Protein AF-A0A8T8HZB4-F1 (afdb_monomer_lite)

Radius of gyration: 27.45 Å; chains: 1; bounding box: 57×79×54 Å

pLDDT: mean 71.47, std 17.24, range [33.66, 94.75]

Foldseek 3Di:
DDDPDDPCPVDDPVLVVDDPRDDDDDDPVVVVVVVVVVVVVVCCVVPVCPVPPPPDDPLRVLLVVLCVVVVVDPPDDDDDSCVSSVPSQDFQDWFAAPVGTDTLVPDDFQGWGADPVRDTDTRHDDDDDDDADWDWWAWPVRDIDTHHQQDWFQFPVRDTDGNVGQAQTWGPDDCPVVCPPPDDDDDDPTTHTHD

Organism: NCBI:txid173560

Sequence (195 aa):
MARRKTPTTRVDPSAFDRAGARVFDNSLTTEIEDSYLEYAYSVIHSRALPDARDGLKPVHRRILFSMNEQGHRPTSPYVKSSRVVGDCFVRGALVSTPEGLRPIEDLGVGDRVLDPAGRPADVVEVYENPVSELVRVVWANGDTLLVTPGQRFRTEDGGWTAARDLAGRRTTGFGAARHAALVADGGDAGAYVLG

InterPro domains:
  IPR002205 DNA topoisomerase, type IIA, domain A [PF00521] (47-88)
  IPR003587 Hint domain N-terminal [SM00306] (86-176)
  IPR013758 DNA topoisomerase, type IIA, domain A, alpha-beta [G3DSA:3.90.199.10] (22-90)
  IPR013760 DNA topoisomerase, type IIA-like domain superfamily [SSF56719] (22-88)
  IPR036844 Hint domain superfamily [SSF51294] (86-166)
  IPR050220 Type II DNA Topoisomerases [PTHR43493] (21-88)

Structure (mmCIF, N/CA/C/O backbone):
data_AF-A0A8T8HZB4-F1
#
_entry.id   AF-A0A8T8HZB4-F1
#
loop_
_atom_site.group_PDB
_atom_site.id
_atom_site.type_symbol
_atom_site.label_atom_id
_atom_site.label_alt_id
_atom_site.label_comp_id
_atom_site.label_asym_id
_atom_site.label_entity_id
_atom_site.label_seq_id
_atom_site.pdbx_PDB_ins_code
_atom_site.Cartn_x
_atom_site.Cartn_y
_atom_site.Cartn_z
_atom_site.occupancy
_atom_site.B_iso_or_equiv
_atom_site.auth_seq_id
_atom_site.auth_comp_id
_atom_site.auth_asym_id
_atom_site.auth_atom_id
_atom_site.pdbx_PDB_model_num
ATOM 1 N N . MET A 1 1 ? 27.494 -7.806 17.137 1.00 36.41 1 MET A N 1
ATOM 2 C CA . MET A 1 1 ? 26.697 -8.930 17.676 1.00 36.41 1 MET A CA 1
ATOM 3 C C . MET A 1 1 ? 26.926 -10.148 16.792 1.00 36.41 1 MET A C 1
ATOM 5 O O . MET A 1 1 ? 26.919 -10.001 15.575 1.00 36.41 1 MET A O 1
ATOM 9 N N . ALA A 1 2 ? 27.267 -11.294 17.382 1.00 35.78 2 ALA A N 1
ATOM 10 C CA . ALA A 1 2 ? 27.816 -12.447 16.670 1.00 35.78 2 ALA A CA 1
ATOM 11 C C . ALA A 1 2 ? 26.750 -13.175 15.832 1.00 35.78 2 ALA A C 1
ATOM 13 O O . ALA A 1 2 ? 25.828 -13.781 16.367 1.00 35.78 2 ALA A O 1
ATOM 14 N N . ARG A 1 3 ? 26.894 -13.130 14.503 1.00 36.28 3 ARG A N 1
ATOM 15 C CA . ARG A 1 3 ? 26.112 -13.931 13.556 1.00 36.28 3 ARG A CA 1
ATOM 16 C C . ARG A 1 3 ? 26.652 -15.363 13.569 1.00 36.28 3 ARG A C 1
ATOM 18 O O . ARG A 1 3 ? 27.761 -15.597 13.090 1.00 36.28 3 ARG A O 1
ATOM 25 N N . ARG A 1 4 ? 25.888 -16.322 14.098 1.00 39.78 4 ARG A N 1
ATOM 26 C CA . ARG A 1 4 ? 26.214 -17.753 13.980 1.00 39.78 4 ARG A CA 1
ATOM 27 C C . ARG A 1 4 ? 26.075 -18.150 12.504 1.00 39.78 4 ARG A C 1
ATOM 29 O O . ARG A 1 4 ? 25.028 -17.934 11.903 1.00 39.78 4 ARG A O 1
ATOM 36 N N . LYS A 1 5 ? 27.158 -18.636 11.892 1.00 44.19 5 LYS A N 1
ATOM 37 C CA . LYS A 1 5 ? 27.309 -18.785 10.431 1.00 44.19 5 LYS A CA 1
ATOM 38 C C . LYS A 1 5 ? 27.006 -20.198 9.904 1.00 44.19 5 LYS A C 1
ATOM 40 O O . LYS A 1 5 ? 27.501 -20.550 8.840 1.00 44.19 5 LYS A O 1
ATOM 45 N N . THR A 1 6 ? 26.191 -20.986 10.605 1.00 39.41 6 THR A N 1
ATOM 46 C CA . THR A 1 6 ? 25.841 -22.347 10.166 1.00 39.41 6 THR A CA 1
ATOM 47 C C . THR A 1 6 ? 24.393 -22.665 10.534 1.00 39.41 6 THR A C 1
ATOM 49 O O . THR A 1 6 ? 24.047 -22.510 11.707 1.00 39.41 6 THR A O 1
ATOM 52 N N . PRO A 1 7 ? 23.550 -23.126 9.588 1.00 45.97 7 PRO A N 1
ATOM 53 C CA . PRO A 1 7 ? 22.281 -23.748 9.918 1.00 45.97 7 PRO A CA 1
ATOM 54 C C . PRO A 1 7 ? 22.602 -25.164 10.389 1.00 45.97 7 PRO A C 1
ATOM 56 O O . PRO A 1 7 ? 22.599 -26.115 9.614 1.00 45.97 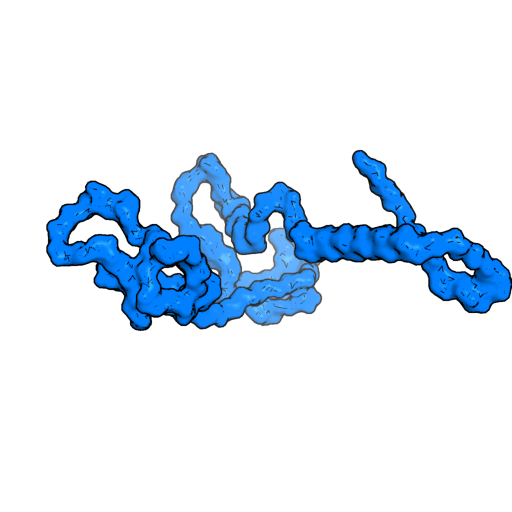7 PRO A O 1
ATOM 59 N N . THR A 1 8 ? 22.988 -25.310 11.651 1.00 44.59 8 THR A N 1
ATOM 60 C CA . THR A 1 8 ? 23.060 -26.642 12.239 1.00 44.59 8 THR A CA 1
ATOM 61 C C . THR A 1 8 ? 21.647 -26.988 12.675 1.00 44.59 8 THR A C 1
ATOM 63 O O . THR A 1 8 ? 21.290 -26.785 13.833 1.00 44.59 8 THR A O 1
ATOM 66 N N . THR A 1 9 ? 20.822 -27.488 11.752 1.00 51.97 9 THR A N 1
ATOM 67 C CA . THR A 1 9 ? 19.723 -28.365 12.161 1.00 51.97 9 THR A CA 1
ATOM 68 C C . THR A 1 9 ? 20.399 -29.456 12.978 1.00 51.97 9 THR A C 1
ATOM 70 O O . THR A 1 9 ? 21.232 -30.197 12.457 1.00 51.97 9 THR A O 1
ATOM 73 N N . ARG A 1 10 ? 20.173 -29.457 14.295 1.00 54.62 10 ARG A N 1
ATOM 74 C CA . ARG A 1 10 ? 20.935 -30.287 15.244 1.00 54.62 10 ARG A CA 1
ATOM 75 C C . ARG A 1 10 ? 20.750 -31.787 14.967 1.00 54.62 10 ARG A C 1
ATOM 77 O O . ARG A 1 10 ? 21.511 -32.602 15.477 1.00 54.62 10 ARG A O 1
ATOM 84 N N . VAL A 1 11 ? 19.774 -32.122 14.124 1.00 57.50 11 VAL A N 1
ATOM 85 C CA . VAL A 1 11 ? 19.418 -33.468 13.708 1.00 57.50 11 VAL A CA 1
ATOM 86 C C . VAL A 1 11 ? 19.296 -33.501 12.183 1.00 57.50 11 VAL A C 1
ATOM 88 O O . VAL A 1 11 ? 18.460 -32.809 11.605 1.00 57.50 11 VAL A O 1
ATOM 91 N N . ASP A 1 12 ? 20.154 -34.289 11.536 1.00 57.94 12 ASP A N 1
ATOM 92 C CA . ASP A 1 12 ? 20.035 -34.667 10.126 1.00 57.94 12 ASP A CA 1
ATOM 93 C C . ASP A 1 12 ? 18.943 -35.747 10.015 1.00 57.94 12 ASP A C 1
ATOM 95 O O . ASP A 1 12 ? 19.139 -36.841 10.550 1.00 57.94 12 ASP A O 1
ATOM 99 N N . PRO A 1 13 ? 17.802 -35.491 9.348 1.00 58.34 13 PRO A N 1
ATOM 100 C CA . PRO A 1 13 ? 16.730 -36.477 9.226 1.00 58.34 13 PRO A CA 1
ATOM 101 C C . PRO A 1 13 ? 17.178 -37.771 8.529 1.00 58.34 13 PRO A C 1
ATOM 103 O O . PRO A 1 13 ? 16.633 -38.834 8.805 1.00 58.34 13 PRO A O 1
ATOM 106 N N . SER A 1 14 ? 18.211 -37.710 7.679 1.00 63.25 14 SER A N 1
ATOM 107 C CA . SER A 1 14 ? 18.787 -38.885 7.007 1.00 63.25 14 SER A CA 1
ATOM 108 C C . SER A 1 14 ? 19.698 -39.728 7.913 1.00 63.25 14 SER A C 1
ATOM 110 O O . SER A 1 14 ? 20.139 -40.813 7.526 1.00 63.25 14 SER A O 1
ATOM 112 N N . ALA A 1 15 ? 19.994 -39.250 9.129 1.00 61.03 15 ALA A N 1
ATOM 113 C CA . ALA A 1 15 ? 20.747 -39.996 10.132 1.00 61.03 15 ALA A CA 1
ATOM 114 C C . ALA A 1 15 ? 19.885 -41.017 10.894 1.00 61.03 15 ALA A C 1
ATOM 116 O O . ALA A 1 15 ? 20.453 -41.947 11.464 1.00 61.03 15 ALA A O 1
ATOM 117 N N . PHE A 1 16 ? 18.551 -40.885 10.877 1.00 57.75 16 PHE A N 1
ATOM 118 C CA . PHE A 1 16 ? 17.633 -41.852 11.497 1.00 57.75 16 PHE A CA 1
ATOM 119 C C . PHE A 1 16 ? 17.601 -43.205 10.765 1.00 57.75 16 PHE A C 1
ATOM 121 O O . PHE A 1 16 ? 17.344 -44.225 11.399 1.00 57.75 16 PHE A O 1
ATOM 128 N N . ASP A 1 17 ? 17.946 -43.229 9.472 1.00 66.56 17 ASP A N 1
ATOM 129 C CA . ASP A 1 17 ? 17.945 -44.442 8.638 1.00 66.56 17 ASP A CA 1
ATOM 130 C C . ASP A 1 17 ? 19.287 -45.204 8.650 1.00 66.56 17 ASP A C 1
ATOM 132 O O . ASP A 1 17 ? 19.405 -46.290 8.079 1.00 66.56 17 ASP A O 1
ATOM 136 N N . ARG A 1 18 ? 20.335 -44.658 9.288 1.00 67.25 18 ARG A N 1
ATOM 137 C CA . ARG A 1 18 ? 21.659 -45.300 9.361 1.00 67.25 18 ARG A CA 1
ATOM 138 C C . ARG A 1 18 ? 21.774 -46.159 10.618 1.00 67.25 18 ARG A C 1
ATOM 140 O O . ARG A 1 18 ? 21.597 -45.676 11.736 1.00 67.25 18 ARG A O 1
ATOM 147 N N . ALA A 1 19 ? 22.170 -47.421 10.450 1.00 58.78 19 ALA A N 1
ATOM 148 C CA . ALA A 1 19 ? 22.538 -48.287 11.568 1.00 58.78 19 ALA A CA 1
ATOM 149 C C . ALA A 1 19 ? 23.690 -47.642 12.371 1.00 58.78 19 ALA A C 1
ATOM 151 O O . ALA A 1 19 ? 24.793 -47.473 11.851 1.00 58.78 19 ALA A O 1
ATOM 152 N N . GLY A 1 20 ? 23.417 -47.238 13.619 1.00 62.66 20 GLY A N 1
ATOM 153 C CA . GLY A 1 20 ? 24.355 -46.495 14.477 1.00 62.66 20 GLY A CA 1
ATOM 154 C C . GLY A 1 20 ? 23.970 -45.039 14.781 1.00 62.66 20 GLY A C 1
ATOM 155 O O . GLY A 1 20 ? 24.830 -44.269 15.218 1.00 62.66 20 GLY A O 1
ATOM 156 N N . ALA A 1 21 ? 22.713 -44.641 14.555 1.00 62.53 21 ALA A N 1
ATOM 157 C CA . ALA A 1 21 ? 22.200 -43.333 14.959 1.00 62.53 21 ALA A CA 1
ATOM 158 C C . ALA A 1 21 ? 22.486 -43.055 16.450 1.00 62.53 21 ALA A C 1
ATOM 160 O O . ALA A 1 21 ? 22.148 -43.851 17.329 1.00 62.53 21 ALA A O 1
ATOM 161 N N . ARG A 1 22 ? 23.134 -41.918 16.741 1.00 63.22 22 ARG A N 1
ATOM 162 C CA . ARG A 1 22 ? 23.397 -41.484 18.120 1.00 63.22 22 ARG A CA 1
ATOM 163 C C . ARG A 1 22 ? 22.106 -40.917 18.695 1.00 63.22 22 ARG A C 1
ATOM 165 O O . ARG A 1 22 ? 21.724 -39.800 18.359 1.00 63.22 22 ARG A O 1
ATOM 172 N N . VAL A 1 23 ? 21.442 -41.701 19.535 1.00 64.88 23 VAL A N 1
ATOM 173 C CA . VAL A 1 23 ? 20.278 -41.252 20.301 1.00 64.88 23 VAL A CA 1
ATOM 174 C C . VAL A 1 23 ? 20.782 -40.381 21.446 1.00 64.88 23 VAL A C 1
ATOM 176 O O . VAL A 1 23 ? 21.569 -40.835 22.276 1.00 64.88 23 VAL A O 1
ATOM 179 N N . PHE A 1 24 ? 20.366 -39.118 21.457 1.00 68.19 24 PHE A N 1
ATOM 180 C CA . PHE A 1 24 ? 20.610 -38.214 22.573 1.00 68.19 24 PHE A CA 1
ATOM 181 C C . PHE A 1 24 ? 19.386 -38.243 23.477 1.00 68.19 24 PHE A C 1
ATOM 183 O O . PHE A 1 24 ? 18.274 -37.993 23.017 1.00 68.19 24 PHE A O 1
ATOM 190 N N . ASP A 1 25 ? 19.598 -38.563 24.748 1.00 67.69 25 ASP A N 1
ATOM 191 C CA . ASP A 1 25 ? 18.561 -38.435 25.761 1.00 67.69 25 ASP A CA 1
ATOM 192 C C . ASP A 1 25 ? 18.457 -36.951 26.128 1.00 67.69 25 ASP A C 1
ATOM 194 O O . ASP A 1 25 ? 19.396 -36.370 26.682 1.00 67.69 25 ASP A O 1
ATOM 198 N N . ASN A 1 26 ? 17.366 -36.310 25.711 1.00 72.56 26 ASN A N 1
ATOM 199 C CA . ASN A 1 26 ? 17.070 -34.925 26.045 1.00 72.56 26 ASN A CA 1
ATOM 200 C C . ASN A 1 26 ? 15.731 -34.869 26.773 1.00 72.56 26 ASN A C 1
ATOM 202 O O . ASN A 1 26 ? 14.781 -35.572 26.422 1.00 72.56 26 ASN A O 1
ATOM 206 N N . SER A 1 27 ? 15.643 -33.998 27.774 1.00 80.00 27 SER A N 1
ATOM 207 C CA . SER A 1 27 ? 14.381 -33.750 28.459 1.00 80.00 27 SER A CA 1
ATOM 208 C C . SER A 1 27 ? 13.372 -33.180 27.465 1.00 80.00 27 SER A C 1
ATOM 210 O O . SER A 1 27 ? 13.631 -32.157 26.826 1.00 80.00 27 SER A O 1
ATOM 212 N N . LEU A 1 28 ? 12.199 -33.814 27.372 1.00 77.38 28 LEU A N 1
ATOM 213 C CA . LEU A 1 28 ? 11.105 -33.369 26.504 1.00 77.38 28 LEU A CA 1
ATOM 214 C C . LEU A 1 28 ? 10.748 -31.897 26.752 1.00 77.38 28 LEU A C 1
ATOM 216 O O . LEU A 1 28 ? 10.485 -31.154 25.811 1.00 77.38 28 LEU A O 1
ATOM 220 N N . THR A 1 29 ? 10.773 -31.468 28.015 1.00 81.88 29 THR A N 1
ATOM 221 C CA . THR A 1 29 ? 10.466 -30.090 28.409 1.00 81.88 29 THR A CA 1
ATOM 222 C C . THR A 1 29 ? 11.429 -29.093 27.766 1.00 81.88 29 THR A C 1
ATOM 224 O O . THR A 1 29 ? 10.991 -28.072 27.247 1.00 81.88 29 THR A O 1
ATOM 227 N N . THR A 1 30 ? 12.726 -29.411 27.752 1.00 79.75 30 THR A N 1
ATOM 228 C CA . THR A 1 30 ? 13.768 -28.555 27.171 1.00 79.75 30 THR A CA 1
ATOM 229 C C . THR A 1 30 ? 13.653 -28.494 25.649 1.00 79.75 30 THR A C 1
ATOM 231 O O . THR A 1 30 ? 13.755 -27.418 25.069 1.00 79.75 30 THR A O 1
ATOM 234 N N . GLU A 1 31 ? 13.372 -29.622 24.993 1.00 82.25 31 GLU A N 1
ATOM 235 C CA . GLU A 1 31 ? 13.227 -29.672 23.532 1.00 82.25 31 GLU A CA 1
ATOM 236 C C . GLU A 1 31 ? 12.001 -28.887 23.037 1.00 82.25 31 GLU A C 1
ATOM 238 O O . GLU A 1 31 ? 12.061 -28.207 22.009 1.00 82.25 31 GLU A O 1
ATOM 243 N N . ILE A 1 32 ? 10.888 -28.953 23.778 1.00 84.00 32 ILE A N 1
ATOM 244 C CA . ILE A 1 32 ? 9.669 -28.197 23.467 1.00 84.00 32 ILE A CA 1
ATOM 245 C C . ILE A 1 32 ? 9.904 -26.693 23.638 1.00 84.00 32 ILE A C 1
ATOM 247 O O . ILE A 1 32 ? 9.471 -25.920 22.783 1.00 84.00 32 ILE A O 1
ATOM 251 N N . GLU A 1 33 ? 10.581 -26.276 24.710 1.00 83.44 33 GLU A N 1
ATOM 252 C CA . GLU A 1 33 ? 10.897 -24.865 24.960 1.00 83.44 33 GLU A CA 1
ATOM 253 C C . GLU A 1 33 ? 11.778 -24.287 23.844 1.00 83.44 33 GLU A C 1
ATOM 255 O O . GLU A 1 33 ? 11.413 -23.275 23.240 1.00 83.44 33 GLU A O 1
ATOM 260 N N . ASP A 1 34 ? 12.867 -24.978 23.498 1.00 81.88 34 ASP A N 1
ATOM 261 C CA . ASP A 1 34 ? 13.786 -24.569 22.431 1.00 81.88 34 ASP A CA 1
ATOM 262 C C . ASP A 1 34 ? 13.080 -24.517 21.065 1.00 81.88 34 ASP A C 1
ATOM 264 O O . ASP A 1 34 ? 13.202 -23.534 20.327 1.00 81.88 34 ASP A O 1
ATOM 268 N N . SER A 1 35 ? 12.287 -25.542 20.732 1.00 80.00 35 SER A N 1
ATOM 269 C CA . SER A 1 35 ? 11.554 -25.610 19.459 1.00 80.00 35 SER A CA 1
ATOM 270 C C . SER A 1 35 ? 10.494 -24.515 19.340 1.00 80.00 35 SER A C 1
ATOM 272 O O . SER A 1 35 ? 10.321 -23.922 18.271 1.00 80.00 35 SER A O 1
ATOM 274 N N . TYR A 1 36 ? 9.788 -24.221 20.436 1.00 87.31 36 TYR A N 1
ATOM 275 C CA . TYR A 1 36 ? 8.826 -23.126 20.483 1.00 87.31 36 TYR A CA 1
ATOM 276 C C . TYR A 1 36 ? 9.523 -21.775 20.305 1.00 87.31 36 TYR A C 1
ATOM 278 O O . TYR A 1 36 ? 9.041 -20.941 19.538 1.00 87.31 36 TYR A O 1
ATOM 286 N N . LEU A 1 37 ? 10.667 -21.569 20.964 1.00 84.56 37 LEU A N 1
ATOM 287 C CA . LEU A 1 37 ? 11.425 -20.324 20.885 1.00 84.56 37 LEU A CA 1
ATOM 288 C C . LEU A 1 37 ? 11.966 -20.072 19.468 1.00 84.56 37 LEU A C 1
ATOM 290 O O . LEU A 1 37 ? 11.815 -18.968 18.945 1.00 84.56 37 LEU A O 1
ATOM 294 N N . GLU A 1 38 ? 12.534 -21.090 18.820 1.00 81.31 38 GLU A N 1
ATOM 295 C CA . GLU A 1 38 ? 13.046 -21.008 17.443 1.00 81.31 38 GLU A CA 1
ATOM 296 C C . GLU A 1 38 ? 11.921 -20.763 16.425 1.00 81.31 38 GLU A C 1
ATOM 298 O O . GLU A 1 38 ? 12.041 -19.909 15.539 1.00 81.31 38 GLU A O 1
ATOM 303 N N . TYR A 1 39 ? 10.778 -21.444 16.573 1.00 81.19 39 TYR A N 1
ATOM 304 C CA . TYR A 1 39 ? 9.614 -21.200 15.720 1.00 81.19 39 TYR A CA 1
ATOM 305 C C . TYR A 1 39 ? 9.035 -19.796 15.937 1.00 81.19 39 TYR A C 1
ATOM 307 O O . TYR A 1 39 ? 8.773 -19.083 14.967 1.00 81.19 39 TYR A O 1
ATOM 315 N N . ALA A 1 40 ? 8.891 -19.359 17.191 1.00 82.81 40 ALA A N 1
ATOM 316 C CA . ALA A 1 40 ? 8.426 -18.016 17.523 1.00 82.81 40 ALA A CA 1
ATOM 317 C C . ALA A 1 40 ? 9.370 -16.943 16.961 1.00 82.81 40 ALA A C 1
ATOM 319 O O . ALA A 1 40 ? 8.904 -15.982 16.348 1.00 82.81 40 ALA A O 1
ATOM 320 N N . TYR 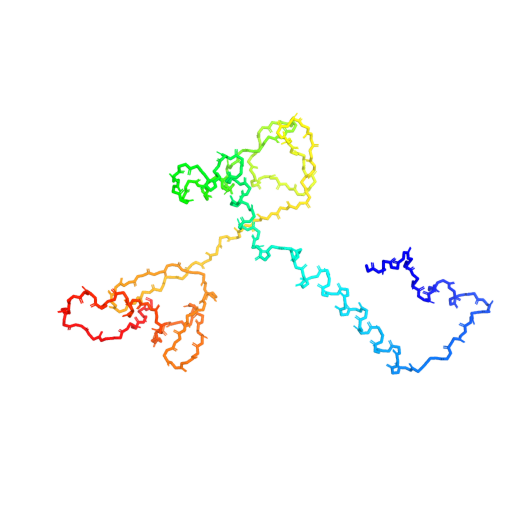A 1 41 ? 10.687 -17.126 17.088 1.00 82.62 41 TYR A N 1
ATOM 321 C CA . TYR A 1 41 ? 11.685 -16.222 16.518 1.00 82.62 41 TYR A CA 1
ATOM 322 C C . TYR A 1 41 ? 11.590 -16.158 14.989 1.00 82.62 41 TYR A C 1
ATOM 324 O O . TYR A 1 41 ? 11.557 -15.068 14.416 1.00 82.62 41 TYR A O 1
ATOM 332 N N . SER A 1 42 ? 11.469 -17.312 14.327 1.00 76.75 42 SER A N 1
ATOM 333 C CA . SER A 1 42 ? 11.299 -17.401 12.874 1.00 76.75 42 SER A CA 1
ATOM 334 C C . SER A 1 42 ? 10.016 -16.712 12.398 1.00 76.75 42 SER A C 1
ATOM 336 O O . SER A 1 42 ? 10.044 -15.936 11.442 1.00 76.75 42 SER A O 1
ATOM 338 N N . VAL A 1 43 ? 8.892 -16.905 13.095 1.00 74.31 43 VAL A N 1
ATOM 339 C CA . VAL A 1 43 ? 7.613 -16.238 12.795 1.00 74.31 43 VAL A CA 1
ATOM 340 C C . VAL A 1 43 ? 7.704 -14.728 13.028 1.00 74.31 43 VAL A C 1
ATOM 342 O O . VAL A 1 43 ? 7.229 -13.955 12.194 1.00 74.31 43 VAL A O 1
ATOM 345 N N . ILE A 1 44 ? 8.343 -14.284 14.114 1.00 74.19 44 ILE A N 1
ATOM 346 C CA . ILE A 1 44 ? 8.534 -12.856 14.398 1.00 74.19 44 ILE A CA 1
ATOM 347 C C . ILE A 1 44 ? 9.394 -12.207 13.311 1.00 74.19 44 ILE A C 1
ATOM 349 O O . ILE A 1 44 ? 9.039 -11.150 12.792 1.00 74.19 44 ILE A O 1
ATOM 353 N N . HIS A 1 45 ? 10.491 -12.854 12.926 1.00 65.19 45 HIS A N 1
ATOM 354 C CA . HIS A 1 45 ? 11.413 -12.328 11.928 1.00 65.19 45 HIS A CA 1
ATOM 355 C C . HIS A 1 45 ? 10.825 -12.331 10.509 1.00 65.19 45 HIS A C 1
ATOM 357 O O . HIS A 1 45 ? 11.049 -11.391 9.756 1.00 65.19 45 HIS A O 1
ATOM 363 N N . SER A 1 46 ? 10.059 -13.364 10.145 1.00 59.25 46 SER A N 1
ATOM 364 C CA . SER A 1 46 ? 9.490 -13.512 8.797 1.00 59.25 46 SER A CA 1
ATOM 365 C C . SER A 1 46 ? 8.164 -12.777 8.588 1.00 59.25 46 SER A C 1
ATOM 367 O O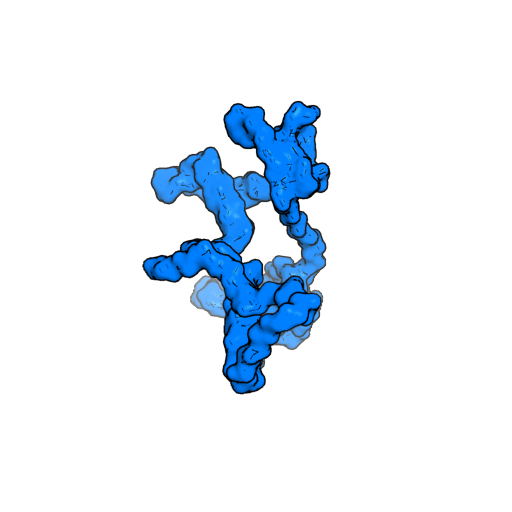 . SER A 1 46 ? 7.849 -12.424 7.455 1.00 59.25 46 SER A O 1
ATOM 369 N N . ARG A 1 47 ? 7.369 -12.562 9.647 1.00 55.44 47 ARG A N 1
ATOM 370 C CA . ARG A 1 47 ? 6.013 -11.989 9.537 1.00 55.44 47 ARG A CA 1
ATOM 371 C C . ARG A 1 47 ? 5.768 -10.757 10.404 1.00 55.44 47 ARG A C 1
ATOM 373 O O . ARG A 1 47 ? 4.976 -9.908 10.008 1.00 55.44 47 ARG A O 1
ATOM 380 N N . ALA A 1 48 ? 6.370 -10.668 11.592 1.00 50.41 48 ALA A N 1
ATOM 381 C CA . ALA A 1 48 ? 5.987 -9.660 12.591 1.00 50.41 48 ALA A CA 1
ATOM 382 C C . ALA A 1 48 ? 6.858 -8.396 12.587 1.00 50.41 48 ALA A C 1
ATOM 384 O O . ALA A 1 48 ? 6.409 -7.354 13.059 1.00 50.41 48 ALA A O 1
ATOM 385 N N . LEU A 1 49 ? 8.077 -8.461 12.048 1.00 51.88 49 LEU A N 1
ATOM 386 C CA . LEU A 1 49 ? 8.929 -7.296 11.822 1.00 51.88 49 LEU A CA 1
ATOM 387 C C . LEU A 1 49 ? 8.918 -6.946 10.326 1.00 51.88 49 LEU A C 1
ATOM 389 O O . LEU A 1 49 ? 9.814 -7.378 9.602 1.00 51.88 49 LEU A O 1
ATOM 393 N N . PRO A 1 50 ? 7.929 -6.178 9.823 1.00 56.06 50 PRO A N 1
ATOM 394 C CA . PRO A 1 50 ? 8.070 -5.557 8.510 1.00 56.06 50 PRO A CA 1
ATOM 395 C C . PRO A 1 50 ? 9.311 -4.669 8.573 1.00 56.06 50 PRO A C 1
ATOM 397 O O . PRO A 1 50 ? 9.300 -3.768 9.402 1.00 56.06 50 PRO A O 1
ATOM 400 N N . ASP A 1 51 ? 10.352 -4.974 7.777 1.00 56.19 51 ASP A N 1
ATOM 401 C CA . ASP A 1 51 ? 11.699 -4.358 7.781 1.00 56.19 51 ASP A CA 1
ATOM 402 C C . ASP A 1 51 ? 11.768 -3.098 8.659 1.00 56.19 51 ASP A C 1
ATOM 404 O O . ASP A 1 51 ? 11.478 -1.977 8.234 1.00 56.19 51 ASP A O 1
ATOM 408 N N . ALA A 1 52 ? 11.991 -3.333 9.956 1.00 49.91 52 ALA A N 1
ATOM 409 C CA . ALA A 1 52 ? 11.638 -2.407 11.026 1.00 49.91 52 ALA A CA 1
ATOM 410 C C . ALA A 1 52 ? 12.731 -1.356 11.226 1.00 49.91 52 ALA A C 1
ATOM 412 O O . ALA A 1 52 ? 13.272 -1.197 12.319 1.00 49.91 52 ALA A O 1
ATOM 413 N N . ARG A 1 53 ? 13.096 -0.656 10.153 1.00 56.75 53 ARG A N 1
ATOM 414 C CA . ARG A 1 53 ? 14.057 0.448 10.222 1.00 56.75 53 ARG A CA 1
ATOM 415 C C . ARG A 1 53 ? 13.376 1.810 10.268 1.00 56.75 53 ARG A C 1
ATOM 417 O O . ARG A 1 53 ? 13.945 2.728 10.845 1.00 56.75 53 ARG A O 1
ATOM 424 N N . ASP A 1 54 ? 12.170 1.938 9.708 1.00 62.69 54 ASP A N 1
ATOM 425 C CA . ASP A 1 54 ? 11.511 3.238 9.513 1.00 62.69 54 ASP A CA 1
ATOM 426 C C . ASP A 1 54 ? 10.073 3.342 10.065 1.00 62.69 54 ASP A C 1
ATOM 428 O O . ASP A 1 54 ? 9.564 4.448 10.237 1.00 62.69 54 ASP A O 1
ATOM 432 N N . GLY A 1 55 ? 9.401 2.221 10.363 1.00 66.88 55 GLY A N 1
ATOM 433 C CA . GLY A 1 55 ? 7.998 2.220 10.802 1.00 66.88 55 GLY A CA 1
ATOM 434 C C . GLY A 1 55 ? 7.009 2.719 9.736 1.00 66.88 55 GLY A C 1
ATOM 435 O O . GLY A 1 55 ? 5.863 3.049 10.051 1.00 66.88 55 GLY A O 1
ATOM 436 N N . LEU A 1 56 ? 7.428 2.796 8.470 1.00 65.12 56 LEU A N 1
ATOM 437 C CA . LEU A 1 56 ? 6.627 3.353 7.388 1.00 65.12 56 LEU A CA 1
ATOM 438 C C . LEU A 1 56 ? 5.759 2.280 6.725 1.00 65.12 56 LEU A C 1
ATOM 440 O O . LEU A 1 56 ? 6.222 1.196 6.372 1.00 65.12 56 LEU A O 1
ATOM 444 N N . LYS A 1 57 ? 4.483 2.612 6.486 1.00 66.06 57 LYS A N 1
ATOM 445 C CA . LYS A 1 57 ? 3.598 1.796 5.643 1.00 66.06 57 LYS A CA 1
ATOM 446 C C . LYS A 1 57 ? 4.108 1.803 4.191 1.00 66.06 57 LYS A C 1
ATOM 448 O O . LYS A 1 57 ? 4.654 2.822 3.764 1.00 66.06 57 LYS A O 1
ATOM 453 N N . PRO A 1 58 ? 3.850 0.756 3.384 1.00 68.12 58 PRO A N 1
ATOM 454 C CA . PRO A 1 58 ? 4.268 0.708 1.977 1.00 68.12 58 PRO A CA 1
ATOM 455 C C . PRO A 1 58 ? 3.882 1.954 1.163 1.00 68.12 58 PRO A C 1
ATOM 457 O O . PRO A 1 58 ? 4.672 2.460 0.370 1.00 68.12 58 PRO A O 1
ATOM 460 N N . VAL A 1 59 ? 2.698 2.522 1.416 1.00 71.44 59 VAL A N 1
ATOM 461 C CA . VAL A 1 59 ? 2.260 3.773 0.778 1.00 71.44 59 VAL A CA 1
ATOM 462 C C . VAL A 1 59 ? 3.133 4.977 1.151 1.00 71.44 59 VAL A C 1
ATOM 464 O O . VAL A 1 59 ? 3.438 5.788 0.285 1.00 71.44 59 VAL A O 1
ATOM 467 N N . HIS A 1 60 ? 3.606 5.072 2.397 1.00 80.56 60 HIS A N 1
ATOM 468 C CA . HIS A 1 60 ? 4.502 6.151 2.819 1.00 80.56 60 HIS A CA 1
ATOM 469 C C . HIS A 1 60 ? 5.848 6.058 2.094 1.00 80.56 60 HIS A C 1
ATOM 471 O O . HIS A 1 60 ? 6.378 7.079 1.671 1.00 80.56 60 HIS A O 1
ATOM 477 N N . ARG A 1 61 ? 6.369 4.841 1.882 1.00 80.62 61 ARG A N 1
ATOM 478 C CA . ARG A 1 61 ? 7.614 4.643 1.123 1.00 80.62 61 ARG A CA 1
ATOM 479 C C . ARG A 1 61 ? 7.463 5.077 -0.333 1.00 80.62 61 ARG A C 1
ATOM 481 O O . ARG A 1 61 ? 8.335 5.769 -0.841 1.00 80.62 61 ARG A O 1
ATOM 488 N N . ARG A 1 62 ? 6.336 4.750 -0.979 1.00 75.19 62 ARG A N 1
ATOM 489 C CA . ARG A 1 62 ? 6.040 5.200 -2.354 1.00 75.19 62 ARG A CA 1
ATOM 490 C C . ARG A 1 62 ? 5.934 6.722 -2.461 1.00 75.19 62 ARG A C 1
ATOM 492 O O . ARG A 1 62 ? 6.485 7.297 -3.391 1.00 75.19 62 ARG A O 1
ATOM 499 N N . ILE A 1 63 ? 5.301 7.371 -1.482 1.00 82.81 63 ILE A N 1
ATOM 500 C CA . ILE A 1 63 ? 5.218 8.837 -1.410 1.00 82.81 63 ILE A CA 1
ATOM 501 C C . ILE A 1 63 ? 6.615 9.449 -1.278 1.00 82.81 63 ILE A C 1
ATOM 503 O O . ILE A 1 63 ? 6.960 10.333 -2.053 1.00 82.81 63 ILE A O 1
ATOM 507 N N . LEU A 1 64 ? 7.438 8.961 -0.346 1.00 84.88 64 LEU A N 1
ATOM 508 C CA . LEU A 1 64 ? 8.802 9.466 -0.154 1.00 84.88 64 LEU A CA 1
ATOM 509 C C . LEU A 1 64 ? 9.692 9.228 -1.379 1.00 84.88 64 LEU A C 1
ATOM 511 O O . LEU A 1 64 ? 10.491 10.093 -1.727 1.00 84.88 64 LEU A O 1
ATOM 515 N N . PHE A 1 65 ? 9.528 8.089 -2.053 1.00 80.88 65 PHE A N 1
ATOM 516 C CA . PHE A 1 65 ? 10.223 7.792 -3.302 1.00 80.88 65 PHE A CA 1
ATOM 517 C C . PHE A 1 65 ? 9.817 8.776 -4.404 1.00 80.88 65 PHE A C 1
ATOM 519 O O . PHE A 1 65 ? 10.679 9.418 -4.995 1.00 80.88 65 PHE A O 1
ATOM 526 N N . SER A 1 66 ? 8.510 8.975 -4.607 1.00 79.62 66 SER A N 1
ATOM 527 C CA . SER A 1 66 ? 7.986 9.944 -5.578 1.00 79.62 66 SER A CA 1
ATOM 528 C C . SER A 1 66 ? 8.469 11.372 -5.283 1.00 79.62 66 SER A C 1
ATOM 530 O O . SER A 1 66 ? 8.896 12.088 -6.187 1.00 79.62 66 SER A O 1
ATOM 532 N N . MET A 1 67 ? 8.500 11.782 -4.008 1.00 85.00 67 MET A N 1
ATOM 533 C CA . MET A 1 67 ? 9.075 13.071 -3.599 1.00 85.00 67 MET A CA 1
ATOM 534 C C . MET A 1 67 ? 10.560 13.187 -3.947 1.00 85.00 67 MET A C 1
ATOM 536 O O . MET A 1 67 ? 10.990 14.240 -4.414 1.00 85.00 67 MET A O 1
ATOM 540 N N . ASN A 1 68 ? 11.339 12.126 -3.725 1.00 84.25 68 ASN A N 1
ATOM 541 C CA . ASN A 1 68 ? 12.768 12.118 -4.019 1.00 84.25 68 ASN A CA 1
ATOM 542 C C . ASN A 1 68 ? 13.047 12.242 -5.524 1.00 84.25 68 ASN A C 1
ATOM 544 O O . ASN A 1 68 ? 13.861 13.079 -5.910 1.00 84.25 68 ASN A O 1
ATOM 548 N N . GLU A 1 69 ? 12.340 11.473 -6.356 1.00 80.69 69 GLU A N 1
ATOM 549 C CA . GLU A 1 69 ? 12.472 11.514 -7.821 1.00 80.69 69 GLU A CA 1
ATOM 550 C C . GLU A 1 69 ? 12.119 12.894 -8.394 1.00 80.69 69 GLU A C 1
ATOM 552 O O . GLU A 1 69 ? 12.777 13.391 -9.304 1.00 80.69 69 GLU A O 1
ATOM 557 N N . GLN A 1 70 ? 11.120 13.561 -7.815 1.00 78.12 70 GLN A N 1
ATOM 558 C CA . GLN A 1 70 ? 10.717 14.910 -8.220 1.00 78.12 70 GLN A CA 1
ATOM 559 C C . GLN A 1 70 ? 11.594 16.029 -7.628 1.00 78.12 70 GLN A C 1
ATOM 561 O O . GLN A 1 70 ? 11.375 17.204 -7.923 1.00 78.12 70 GLN A O 1
ATOM 566 N N . GLY A 1 71 ? 12.568 15.702 -6.772 1.00 84.94 71 GLY A N 1
ATOM 567 C CA . GLY A 1 71 ? 13.429 16.690 -6.118 1.00 84.94 71 GLY A CA 1
ATOM 568 C C . GLY A 1 71 ? 12.738 17.505 -5.014 1.00 84.94 71 GLY A C 1
ATOM 569 O O . GLY A 1 71 ? 13.240 18.563 -4.618 1.00 84.94 71 GLY A O 1
ATOM 570 N N . HIS A 1 72 ? 11.613 17.025 -4.479 1.00 88.12 72 HIS A N 1
ATOM 571 C CA . HIS A 1 72 ? 10.916 17.645 -3.348 1.00 88.12 72 HIS A CA 1
ATOM 572 C C . HIS A 1 72 ? 11.656 17.335 -2.047 1.00 88.12 72 HIS A C 1
ATOM 574 O O . HIS A 1 72 ? 11.359 16.372 -1.340 1.00 88.12 72 HIS A O 1
ATOM 580 N N . ARG A 1 73 ? 12.656 18.160 -1.738 1.00 88.44 73 ARG A N 1
ATOM 581 C CA . ARG A 1 73 ? 13.438 18.102 -0.500 1.00 88.44 73 ARG A CA 1
ATOM 582 C C . ARG A 1 73 ? 12.844 19.055 0.540 1.00 88.44 73 ARG A C 1
ATOM 584 O O . ARG A 1 73 ? 12.129 19.981 0.168 1.00 88.44 73 ARG A O 1
ATOM 591 N N . PRO A 1 74 ? 13.193 18.916 1.831 1.00 85.12 74 PRO A N 1
ATOM 592 C CA . PRO A 1 74 ? 12.781 19.878 2.860 1.00 85.12 74 PRO A CA 1
ATOM 593 C C . PRO A 1 74 ? 13.195 21.330 2.562 1.00 85.12 74 PRO A C 1
ATOM 595 O O . PRO A 1 74 ? 12.615 22.261 3.105 1.00 85.12 74 PRO A O 1
ATOM 598 N N . THR A 1 75 ? 14.203 21.519 1.707 1.00 90.94 75 THR A N 1
ATOM 599 C CA . THR A 1 75 ? 14.699 22.823 1.247 1.00 90.94 75 THR A CA 1
ATOM 600 C C . THR A 1 75 ? 13.975 23.361 0.008 1.00 90.94 75 THR A C 1
ATOM 602 O O . THR A 1 75 ? 14.249 24.484 -0.405 1.00 90.94 75 THR A O 1
ATOM 605 N N . SER A 1 76 ? 13.115 22.564 -0.631 1.00 86.31 76 SER A N 1
ATOM 606 C CA . SER A 1 76 ? 12.402 22.935 -1.857 1.00 86.31 76 SER A CA 1
ATOM 607 C C . SER A 1 76 ? 11.148 23.774 -1.544 1.00 86.31 76 SER A C 1
ATOM 609 O O . SER A 1 76 ? 10.615 23.695 -0.434 1.00 86.31 76 SER A O 1
ATOM 611 N N . PRO A 1 77 ? 10.642 24.575 -2.505 1.00 86.38 77 PRO A N 1
ATOM 612 C CA . PRO A 1 77 ? 9.385 25.307 -2.347 1.00 86.38 77 PRO A CA 1
ATOM 613 C C . PRO A 1 77 ? 8.202 24.389 -2.020 1.00 86.38 77 PRO A C 1
ATOM 615 O O . PRO A 1 77 ? 8.176 23.223 -2.412 1.00 86.38 77 PRO A O 1
ATOM 618 N N . TYR A 1 78 ? 7.197 24.930 -1.328 1.00 86.12 78 TYR A N 1
ATOM 619 C CA . TYR A 1 78 ? 6.008 24.174 -0.938 1.00 86.12 78 TYR A CA 1
ATOM 620 C C . TYR A 1 78 ? 5.252 23.614 -2.153 1.00 86.12 78 TYR A C 1
ATOM 622 O O . TYR A 1 78 ? 4.917 24.345 -3.088 1.00 86.12 78 TYR A O 1
ATOM 630 N N . VAL A 1 79 ? 4.905 22.327 -2.087 1.00 81.69 79 VAL A N 1
ATOM 631 C CA . VAL A 1 79 ? 4.087 21.629 -3.084 1.00 81.69 79 VAL A CA 1
ATOM 632 C C . VAL A 1 79 ? 2.910 20.957 -2.382 1.00 81.69 79 VAL A C 1
ATOM 634 O O . VAL A 1 79 ? 3.059 20.363 -1.314 1.00 81.69 79 VAL A O 1
ATOM 637 N N . LYS A 1 80 ? 1.714 21.044 -2.978 1.00 81.44 80 LYS A N 1
ATOM 638 C CA . LYS A 1 80 ? 0.514 20.390 -2.436 1.00 81.44 80 LYS A CA 1
ATOM 639 C C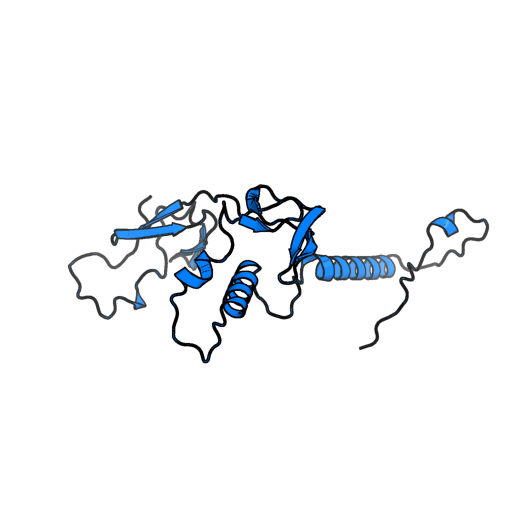 . LYS A 1 80 ? 0.688 18.870 -2.421 1.00 81.44 80 LYS A C 1
ATOM 641 O O . LYS A 1 80 ? 1.096 18.279 -3.420 1.00 81.44 80 LYS A O 1
ATOM 646 N N . SER A 1 81 ? 0.270 18.232 -1.329 1.00 76.00 81 SER A N 1
ATOM 647 C CA . SER A 1 81 ? 0.344 16.774 -1.154 1.00 76.00 81 SER A CA 1
ATOM 648 C C . SER A 1 81 ? -0.405 15.991 -2.234 1.00 76.00 81 SER A C 1
ATOM 650 O O . SER A 1 81 ? 0.055 14.929 -2.639 1.00 76.00 81 SER A O 1
ATOM 652 N N . SER A 1 82 ? -1.512 16.527 -2.759 1.00 75.19 82 SER A N 1
ATOM 653 C CA . SER A 1 82 ? -2.273 15.898 -3.846 1.00 75.19 82 SER A CA 1
ATOM 654 C C . SER A 1 82 ? -1.452 15.692 -5.119 1.00 75.19 82 SER A C 1
ATOM 656 O O . SER A 1 82 ? -1.698 14.728 -5.835 1.00 75.19 82 SER A O 1
ATOM 658 N N . ARG A 1 83 ? -0.464 16.558 -5.389 1.00 75.62 83 ARG A N 1
ATOM 659 C CA . ARG A 1 83 ? 0.435 16.405 -6.538 1.00 75.62 83 ARG A CA 1
ATOM 660 C C . ARG A 1 83 ? 1.350 15.195 -6.355 1.00 75.62 83 ARG A C 1
ATOM 662 O O . ARG A 1 83 ? 1.379 14.327 -7.208 1.00 75.62 83 ARG A O 1
ATOM 669 N N . VAL A 1 84 ? 1.993 15.091 -5.195 1.00 78.94 84 VAL A N 1
ATOM 670 C CA . VAL A 1 84 ? 2.905 13.986 -4.855 1.00 78.94 84 VAL A CA 1
ATOM 671 C C . VAL A 1 84 ? 2.183 12.634 -4.789 1.00 78.94 84 VAL A C 1
ATOM 673 O O . VAL A 1 84 ? 2.693 11.623 -5.269 1.00 78.94 84 VAL A O 1
ATOM 676 N N . VAL A 1 85 ? 0.995 12.605 -4.177 1.00 73.50 85 VAL A N 1
ATOM 677 C CA . VAL A 1 85 ? 0.197 11.378 -4.035 1.00 73.50 85 VAL A CA 1
ATOM 678 C C . VAL A 1 85 ? -0.410 10.950 -5.374 1.00 73.50 85 VAL A C 1
ATOM 680 O O . VAL A 1 85 ? -0.515 9.755 -5.615 1.00 73.50 85 VAL A O 1
ATOM 683 N N . GLY A 1 86 ? -0.767 11.891 -6.256 1.00 66.38 86 GLY A N 1
ATOM 684 C CA . GLY A 1 86 ? -1.284 11.584 -7.595 1.00 66.38 86 GLY A CA 1
ATOM 685 C C . GLY A 1 86 ? -0.274 10.872 -8.499 1.00 66.38 86 GLY A C 1
ATOM 686 O O . GLY A 1 86 ? -0.669 10.052 -9.321 1.00 66.38 86 GLY A O 1
ATOM 687 N N . ASP A 1 87 ? 1.020 11.120 -8.292 1.00 64.12 87 ASP A N 1
ATOM 688 C CA . ASP A 1 87 ? 2.099 10.452 -9.029 1.00 64.12 87 ASP A CA 1
ATOM 689 C C . ASP A 1 87 ? 2.431 9.055 -8.464 1.00 64.12 87 ASP A C 1
ATOM 691 O O . ASP A 1 87 ? 3.197 8.298 -9.059 1.00 64.12 87 ASP A O 1
ATOM 695 N N . CYS A 1 88 ? 1.856 8.674 -7.316 1.00 63.34 88 CYS A N 1
ATOM 696 C CA . CYS A 1 88 ? 1.946 7.303 -6.821 1.00 63.34 88 CYS A CA 1
ATOM 697 C C . CYS A 1 88 ? 1.001 6.428 -7.656 1.00 63.34 88 CYS A C 1
ATOM 699 O O . CYS A 1 88 ? -0.195 6.398 -7.384 1.00 63.34 88 CYS A O 1
ATOM 701 N N . PHE A 1 89 ? 1.572 5.768 -8.670 1.00 70.62 89 PHE A N 1
ATOM 702 C CA . PHE A 1 89 ? 0.937 4.953 -9.713 1.00 70.62 89 PHE A CA 1
ATOM 703 C C . PHE A 1 89 ? -0.557 4.657 -9.522 1.00 70.62 89 PHE A C 1
ATOM 705 O O . PHE A 1 89 ? -0.964 3.865 -8.669 1.00 70.62 89 PHE A O 1
ATOM 712 N N . VAL A 1 90 ? -1.362 5.276 -10.379 1.00 69.06 90 VAL A N 1
ATOM 713 C CA . VAL A 1 90 ? -2.784 4.978 -10.540 1.00 69.06 90 VAL A CA 1
ATOM 714 C C . VAL A 1 90 ? -2.983 3.954 -11.654 1.00 69.06 90 VAL A C 1
ATOM 716 O O . VAL A 1 90 ? -2.104 3.753 -12.493 1.00 69.06 90 VAL A O 1
ATOM 719 N N . ARG A 1 91 ? -4.163 3.335 -11.691 1.00 71.50 91 ARG A N 1
ATOM 720 C CA . ARG A 1 91 ? -4.595 2.525 -12.834 1.00 71.50 91 ARG A CA 1
ATOM 721 C C . ARG A 1 91 ? -4.427 3.312 -14.142 1.00 71.50 91 ARG A C 1
ATOM 723 O O . ARG A 1 91 ? -4.782 4.490 -14.192 1.00 71.50 91 ARG A O 1
ATOM 730 N N . GLY A 1 92 ? -3.882 2.673 -15.171 1.00 79.62 92 GLY A N 1
ATOM 731 C CA . GLY A 1 92 ? -3.550 3.274 -16.460 1.00 79.62 92 GLY A CA 1
ATOM 732 C C . GLY A 1 92 ? -2.180 3.957 -16.514 1.00 79.62 92 GLY A C 1
ATOM 733 O O . GLY A 1 92 ? -1.795 4.447 -17.576 1.00 79.62 92 GLY A O 1
ATOM 734 N N . ALA A 1 93 ? -1.423 4.002 -15.410 1.00 81.81 93 ALA A N 1
ATOM 735 C CA . ALA A 1 93 ? -0.046 4.480 -15.449 1.00 81.81 93 ALA A CA 1
ATOM 736 C C . ALA A 1 93 ? 0.799 3.565 -16.348 1.00 81.81 93 ALA A C 1
ATOM 738 O O . ALA A 1 93 ? 0.840 2.353 -16.145 1.00 81.81 93 ALA A O 1
ATOM 739 N N . LEU A 1 94 ? 1.462 4.149 -17.346 1.00 87.06 94 LEU A N 1
ATOM 740 C CA . LEU A 1 94 ? 2.282 3.408 -18.300 1.00 87.06 94 LEU A CA 1
ATOM 741 C C . LEU A 1 94 ? 3.671 3.143 -17.721 1.00 87.06 94 LEU A C 1
ATOM 743 O O . LEU A 1 94 ? 4.366 4.062 -17.290 1.00 87.06 94 LEU A O 1
ATOM 747 N N . VAL A 1 95 ? 4.077 1.882 -17.761 1.00 89.25 95 VAL A N 1
ATOM 748 C CA . VAL A 1 95 ? 5.377 1.396 -17.314 1.00 89.25 95 VAL A CA 1
ATOM 749 C C . VAL A 1 95 ? 6.185 0.965 -18.530 1.00 89.25 95 VAL A C 1
ATOM 751 O O . VAL A 1 95 ? 5.695 0.248 -19.404 1.00 89.25 95 VAL A O 1
ATOM 754 N N . SER A 1 96 ? 7.437 1.408 -18.589 1.00 92.94 96 SER A N 1
ATOM 755 C CA . SER A 1 96 ? 8.373 1.004 -19.633 1.00 92.94 96 SER A CA 1
ATOM 756 C C . SER A 1 96 ? 8.775 -0.455 -19.453 1.00 92.94 96 SER A C 1
ATOM 758 O O . SER A 1 96 ? 9.338 -0.826 -18.426 1.00 92.94 96 SER A O 1
ATOM 760 N N . THR A 1 97 ? 8.521 -1.268 -20.471 1.00 94.00 97 THR A N 1
ATOM 761 C CA . THR A 1 97 ? 8.958 -2.667 -20.573 1.00 94.00 97 THR A CA 1
ATOM 762 C C . THR A 1 97 ? 9.829 -2.839 -21.820 1.00 94.00 97 THR A C 1
ATOM 764 O O . THR A 1 97 ? 9.771 -1.987 -22.715 1.00 94.00 97 THR A O 1
ATOM 767 N N . PRO A 1 98 ? 10.655 -3.897 -21.914 1.00 93.69 98 PRO A N 1
ATOM 768 C CA . PRO A 1 98 ? 11.419 -4.184 -23.129 1.00 93.69 98 PRO A CA 1
ATOM 769 C C . PRO A 1 98 ? 10.547 -4.278 -24.394 1.00 93.69 98 PRO A C 1
ATOM 771 O O . PRO A 1 98 ? 11.005 -3.938 -25.482 1.00 93.69 98 PRO A O 1
ATOM 774 N N . GLU A 1 99 ? 9.286 -4.691 -24.251 1.00 90.75 99 GLU A N 1
ATOM 775 C CA . GLU A 1 99 ? 8.314 -4.848 -25.336 1.00 90.75 99 GLU A CA 1
ATOM 776 C C . GLU A 1 99 ? 7.511 -3.564 -25.633 1.00 90.75 99 GLU A C 1
ATOM 778 O O . GLU A 1 99 ? 6.729 -3.531 -26.584 1.00 90.75 99 GLU A O 1
ATOM 783 N N . GLY A 1 100 ? 7.701 -2.496 -24.849 1.00 91.62 100 GLY A N 1
ATOM 784 C CA . GLY A 1 100 ? 7.010 -1.213 -25.004 1.00 91.62 100 GLY A CA 1
ATOM 785 C C . GLY A 1 100 ? 6.357 -0.703 -23.718 1.00 91.62 100 GLY A C 1
ATOM 786 O O . GLY A 1 100 ? 6.639 -1.171 -22.618 1.00 91.62 100 GLY A O 1
ATOM 787 N N . LEU A 1 101 ? 5.488 0.300 -23.837 1.00 92.69 101 LEU A N 1
ATOM 788 C CA . LEU A 1 101 ? 4.737 0.825 -22.694 1.00 92.69 101 LEU A CA 1
ATOM 789 C C . LEU A 1 101 ? 3.553 -0.095 -22.381 1.00 92.69 101 LEU A C 1
ATOM 791 O O . LEU A 1 101 ? 2.708 -0.321 -23.246 1.00 92.69 101 LEU A O 1
ATOM 795 N N . ARG A 1 102 ? 3.472 -0.586 -21.142 1.00 93.69 102 ARG A N 1
ATOM 796 C CA . ARG A 1 102 ? 2.350 -1.398 -20.649 1.00 93.69 102 ARG A CA 1
ATOM 797 C C . ARG A 1 102 ? 1.662 -0.701 -19.472 1.00 93.69 102 ARG A C 1
ATOM 799 O O . ARG A 1 102 ? 2.364 -0.129 -18.638 1.00 93.69 102 ARG A O 1
ATOM 806 N N . PRO A 1 103 ? 0.323 -0.716 -19.379 1.00 91.31 103 PRO A N 1
ATOM 807 C CA . PRO A 1 103 ? -0.382 -0.264 -18.182 1.00 91.31 103 PRO A CA 1
ATOM 808 C C . PRO A 1 103 ? 0.058 -1.054 -16.945 1.00 91.31 103 PRO A C 1
ATOM 810 O O . PRO A 1 103 ? 0.299 -2.258 -17.025 1.00 91.31 103 PRO A O 1
ATOM 813 N N . ILE A 1 104 ? 0.156 -0.384 -15.797 1.00 87.69 104 ILE A N 1
ATOM 814 C CA . ILE A 1 104 ? 0.642 -0.993 -14.554 1.00 87.69 104 ILE A CA 1
ATOM 815 C C . ILE A 1 104 ? -0.250 -2.140 -14.057 1.00 87.69 104 ILE A C 1
ATOM 817 O O . ILE A 1 104 ? 0.255 -3.085 -13.460 1.00 87.69 104 ILE A O 1
ATOM 821 N N . GLU A 1 105 ? -1.556 -2.085 -14.319 1.00 87.69 105 GLU A N 1
ATOM 822 C CA . GLU A 1 105 ? -2.516 -3.139 -13.969 1.00 87.69 105 GLU A CA 1
ATOM 823 C C . GLU A 1 105 ? -2.326 -4.441 -14.757 1.00 87.69 105 GLU A C 1
ATOM 825 O O . GLU A 1 105 ? -2.782 -5.488 -14.307 1.00 87.69 105 GLU A O 1
ATOM 830 N N . ASP A 1 106 ? -1.640 -4.384 -15.899 1.00 91.88 106 ASP A N 1
ATOM 831 C CA . ASP A 1 106 ? -1.373 -5.555 -16.733 1.00 91.88 106 ASP A CA 1
ATOM 832 C C . ASP A 1 106 ? -0.046 -6.232 -16.364 1.00 91.88 106 ASP A C 1
ATOM 834 O O . ASP A 1 106 ? 0.318 -7.226 -16.993 1.00 91.88 106 ASP A O 1
ATOM 838 N N . LEU A 1 107 ? 0.714 -5.688 -15.404 1.00 90.88 107 LEU A N 1
ATOM 839 C CA . LEU A 1 107 ? 2.002 -6.235 -14.981 1.00 90.88 107 LEU A CA 1
ATOM 840 C C . LEU A 1 107 ? 1.840 -7.287 -13.881 1.00 90.88 107 LEU A C 1
ATOM 842 O O . LEU A 1 107 ? 1.164 -7.067 -12.877 1.00 90.88 107 LEU A O 1
ATOM 846 N N . GLY A 1 108 ? 2.527 -8.414 -14.049 1.00 91.50 108 GLY A N 1
ATOM 847 C CA . GLY A 1 108 ? 2.572 -9.522 -13.100 1.00 91.50 108 GLY A CA 1
ATOM 848 C C . GLY A 1 108 ? 3.960 -9.764 -12.509 1.00 91.50 108 GLY A C 1
ATOM 849 O O . GLY A 1 108 ? 4.972 -9.257 -12.989 1.00 91.50 108 GLY A O 1
ATOM 850 N N . VAL A 1 109 ? 4.023 -10.595 -11.466 1.00 92.56 109 VAL A N 1
ATOM 851 C CA . VAL A 1 109 ? 5.303 -11.104 -10.949 1.00 92.56 109 VAL A CA 1
ATOM 852 C C . VAL A 1 109 ? 6.001 -11.916 -12.043 1.00 92.56 109 VAL A C 1
ATOM 854 O O . VAL A 1 109 ? 5.398 -12.811 -12.632 1.00 92.56 109 VAL A O 1
ATOM 857 N N . GLY A 1 110 ? 7.272 -11.613 -12.295 1.00 90.44 110 GLY A N 1
ATOM 858 C CA . GLY A 1 110 ? 8.075 -12.209 -13.362 1.00 90.44 110 GLY A CA 1
ATOM 859 C C . GLY A 1 110 ? 8.066 -11.432 -14.682 1.00 90.44 110 GLY A C 1
ATOM 860 O O . GLY A 1 110 ? 8.881 -11.742 -15.550 1.00 90.44 110 GLY A O 1
ATOM 861 N N . ASP A 1 111 ? 7.215 -10.411 -14.834 1.00 93.94 111 ASP A N 1
ATOM 862 C CA . ASP A 1 111 ? 7.323 -9.481 -15.962 1.00 93.94 111 ASP A CA 1
ATOM 863 C C . ASP A 1 111 ? 8.609 -8.649 -15.867 1.00 93.94 111 ASP A C 1
ATOM 865 O O . ASP A 1 111 ? 9.140 -8.408 -14.780 1.00 93.94 111 ASP A O 1
ATOM 869 N N . ARG A 1 112 ? 9.103 -8.172 -17.015 1.00 94.75 112 ARG A N 1
ATOM 870 C CA . ARG A 1 112 ? 10.287 -7.309 -17.091 1.00 94.75 112 ARG A CA 1
ATOM 871 C C . ARG A 1 112 ? 9.908 -5.852 -17.288 1.00 94.75 112 ARG A C 1
ATOM 873 O O . ARG A 1 112 ? 9.195 -5.506 -18.224 1.00 94.75 112 ARG A O 1
ATOM 880 N N . VAL A 1 113 ? 10.460 -4.988 -16.447 1.00 93.50 113 VAL A N 1
ATOM 881 C CA . VAL A 1 113 ? 10.324 -3.528 -16.527 1.00 93.50 113 VAL A CA 1
ATOM 882 C C . VAL A 1 113 ? 11.694 -2.884 -16.700 1.00 93.50 113 VAL A C 1
ATOM 884 O O . VAL A 1 113 ? 12.713 -3.477 -16.358 1.00 93.50 113 VAL A O 1
ATOM 887 N N . LEU A 1 114 ? 11.744 -1.683 -17.264 1.00 91.69 114 LEU A N 1
ATOM 888 C CA . LEU A 1 114 ? 12.988 -0.948 -17.466 1.00 91.69 114 LEU A CA 1
ATOM 889 C C . LEU A 1 114 ? 13.240 0.008 -16.299 1.00 91.69 114 LEU A C 1
ATOM 891 O O . LEU A 1 114 ? 12.354 0.757 -15.889 1.00 91.69 114 LEU A O 1
ATOM 895 N N . ASP A 1 115 ? 14.467 -0.002 -15.785 1.00 85.81 115 ASP A N 1
ATOM 896 C CA . ASP A 1 115 ? 14.937 0.989 -14.820 1.00 85.81 115 ASP A CA 1
ATOM 897 C C . ASP A 1 115 ? 15.207 2.355 -15.502 1.00 85.81 115 ASP A C 1
ATOM 899 O O . ASP A 1 115 ? 15.179 2.457 -16.734 1.00 85.81 115 ASP A O 1
ATOM 903 N N . PRO A 1 116 ? 15.505 3.430 -14.745 1.00 78.50 116 PRO A N 1
ATOM 904 C CA . PRO A 1 116 ? 15.812 4.740 -15.329 1.00 78.50 116 PRO A CA 1
ATOM 905 C C . PRO A 1 116 ? 17.032 4.765 -16.266 1.00 78.50 116 PRO A C 1
ATOM 907 O O . PRO A 1 116 ? 17.179 5.692 -17.058 1.00 78.50 116 PRO A O 1
ATOM 910 N N . ALA A 1 117 ? 17.916 3.766 -16.185 1.00 82.50 117 ALA A N 1
ATOM 911 C CA . ALA A 1 117 ? 19.055 3.597 -17.083 1.00 82.50 117 ALA A CA 1
ATOM 912 C C . ALA A 1 117 ? 18.717 2.725 -18.312 1.00 82.50 117 ALA A C 1
ATOM 914 O O . ALA A 1 117 ? 19.603 2.436 -19.117 1.00 82.50 117 ALA A O 1
ATOM 915 N N . GLY A 1 118 ? 17.457 2.301 -18.465 1.00 87.19 118 GLY A N 1
ATOM 916 C CA . GLY A 1 118 ? 16.974 1.464 -19.562 1.00 87.19 118 GLY A CA 1
ATOM 917 C C . GLY A 1 118 ? 17.322 -0.020 -19.428 1.00 87.19 118 GLY A C 1
ATOM 918 O O . GLY A 1 118 ? 17.225 -0.757 -20.407 1.00 87.19 118 GLY A O 1
ATOM 919 N N . ARG A 1 119 ? 17.753 -0.483 -18.250 1.00 92.69 119 ARG A N 1
ATOM 920 C CA . ARG A 1 119 ? 18.109 -1.890 -18.018 1.00 92.69 119 ARG A CA 1
ATOM 921 C C . ARG A 1 119 ? 16.881 -2.685 -17.563 1.00 92.69 119 ARG A C 1
ATOM 923 O O . ARG A 1 119 ? 16.137 -2.183 -16.721 1.00 92.69 119 ARG A O 1
ATOM 930 N N . PRO A 1 120 ? 16.680 -3.921 -18.053 1.00 93.06 120 PRO A N 1
ATOM 931 C CA . PRO A 1 120 ? 15.593 -4.774 -17.583 1.00 93.06 120 PRO A CA 1
ATOM 932 C C . PRO A 1 120 ? 15.769 -5.197 -16.119 1.00 93.06 120 PRO A C 1
ATOM 934 O O . PRO A 1 120 ? 16.859 -5.599 -15.710 1.00 93.06 120 PRO A O 1
ATOM 937 N N . ALA A 1 121 ? 14.676 -5.163 -15.366 1.00 91.12 121 ALA A N 1
ATOM 938 C CA . ALA A 1 121 ? 14.542 -5.669 -14.009 1.00 91.12 121 ALA A CA 1
ATOM 939 C C . ALA A 1 121 ? 13.250 -6.488 -13.894 1.00 91.12 121 ALA A C 1
ATOM 941 O O . ALA A 1 121 ? 12.234 -6.140 -14.498 1.00 91.12 121 ALA A O 1
ATOM 942 N N . ASP A 1 122 ? 13.292 -7.570 -13.119 1.00 93.38 122 ASP A N 1
ATOM 943 C CA . ASP A 1 122 ? 12.130 -8.432 -12.920 1.00 93.38 122 ASP A CA 1
ATOM 944 C C . ASP A 1 122 ? 11.193 -7.835 -11.856 1.00 93.38 122 ASP A C 1
ATOM 946 O O . ASP A 1 122 ? 11.628 -7.370 -10.796 1.00 93.38 122 ASP A O 1
ATOM 950 N N . VAL A 1 123 ? 9.889 -7.878 -12.118 1.00 89.81 123 VAL A N 1
ATOM 951 C CA . VAL A 1 123 ? 8.853 -7.551 -11.136 1.00 89.81 123 VAL A CA 1
ATOM 952 C C . VAL A 1 123 ? 8.790 -8.687 -10.121 1.00 89.81 123 VAL A C 1
ATOM 954 O O . VAL A 1 123 ? 8.367 -9.798 -10.430 1.00 89.81 123 VAL A O 1
ATOM 957 N N . VAL A 1 124 ? 9.223 -8.418 -8.893 1.00 86.56 124 VAL A N 1
ATOM 958 C CA . VAL A 1 124 ? 9.281 -9.426 -7.818 1.00 86.56 124 VAL A CA 1
ATOM 959 C C . VAL A 1 124 ? 7.984 -9.540 -7.019 1.00 86.56 124 VAL A C 1
ATOM 961 O O . VAL A 1 124 ? 7.726 -10.569 -6.403 1.00 86.56 124 VAL A O 1
ATOM 964 N N . GLU A 1 125 ? 7.168 -8.487 -7.018 1.00 77.75 125 GLU A N 1
ATOM 965 C CA . GLU A 1 125 ? 5.930 -8.399 -6.249 1.00 77.75 125 GLU A CA 1
ATOM 966 C C . GLU A 1 125 ? 4.988 -7.384 -6.906 1.00 77.75 125 GLU A C 1
ATOM 968 O O . GLU A 1 125 ? 5.435 -6.354 -7.415 1.00 77.75 125 GLU A O 1
ATOM 973 N N . VAL A 1 126 ? 3.683 -7.656 -6.865 1.00 81.00 126 VAL A N 1
ATOM 974 C CA . VAL A 1 126 ? 2.635 -6.729 -7.307 1.00 81.00 126 VAL A CA 1
ATOM 975 C C . VAL A 1 126 ? 1.682 -6.490 -6.144 1.00 81.00 126 VAL A C 1
ATOM 977 O O . VAL A 1 126 ? 1.270 -7.426 -5.462 1.00 81.00 126 VAL A O 1
ATOM 980 N N . TYR A 1 127 ? 1.332 -5.224 -5.918 1.00 71.69 127 TYR A N 1
ATOM 981 C CA . TYR A 1 127 ? 0.385 -4.821 -4.884 1.00 71.69 127 TYR A CA 1
ATOM 982 C C . TYR A 1 127 ? -0.798 -4.097 -5.517 1.00 71.69 127 TYR A C 1
ATOM 984 O O . TYR A 1 127 ? -0.690 -2.922 -5.879 1.00 71.69 127 TYR A O 1
ATOM 992 N N . GLU A 1 128 ? -1.935 -4.779 -5.593 1.00 69.94 128 GLU A N 1
ATOM 993 C CA . GLU A 1 128 ? -3.211 -4.168 -5.946 1.00 69.94 128 GLU A CA 1
ATOM 994 C C . GLU A 1 128 ? -3.937 -3.752 -4.665 1.00 69.94 128 GLU A C 1
ATOM 996 O O . GLU A 1 128 ? -4.121 -4.552 -3.745 1.00 69.94 128 GLU A O 1
ATOM 1001 N N . ASN A 1 129 ? -4.338 -2.483 -4.581 1.00 65.12 129 ASN A N 1
ATOM 1002 C CA . ASN A 1 129 ? -5.213 -2.045 -3.503 1.00 65.12 129 ASN A CA 1
ATOM 1003 C C . ASN A 1 129 ? -6.661 -2.289 -3.949 1.00 65.12 129 ASN A C 1
ATOM 1005 O O . ASN A 1 129 ? -7.122 -1.568 -4.839 1.00 65.12 129 ASN A O 1
ATOM 1009 N N . PRO A 1 130 ? -7.381 -3.271 -3.380 1.00 60.22 130 PRO A N 1
ATOM 1010 C CA . PRO A 1 130 ? -8.741 -3.556 -3.805 1.00 60.22 130 PRO A CA 1
ATOM 1011 C C . PRO A 1 130 ? -9.630 -2.335 -3.566 1.00 60.22 130 PRO A C 1
ATOM 1013 O O . PRO A 1 130 ? -9.480 -1.617 -2.569 1.00 60.22 130 PRO A O 1
ATOM 1016 N N . VAL A 1 131 ? -10.591 -2.119 -4.466 1.00 61.56 131 VAL A N 1
ATOM 1017 C CA . VAL A 1 131 ? -11.655 -1.138 -4.241 1.00 61.56 131 VAL A CA 1
ATOM 1018 C C . VAL A 1 131 ? -12.381 -1.551 -2.964 1.00 61.56 131 VAL A C 1
ATOM 1020 O O . VAL A 1 131 ? -13.061 -2.571 -2.916 1.00 61.56 131 VAL A O 1
ATOM 1023 N N . SER A 1 132 ? -12.174 -0.787 -1.897 1.00 58.81 132 SER A N 1
ATOM 1024 C CA . SER A 1 132 ? -12.845 -1.031 -0.626 1.00 58.81 132 SER A CA 1
ATOM 1025 C C . SER A 1 132 ? -14.238 -0.424 -0.699 1.00 58.81 132 SER A C 1
ATOM 1027 O O . SER A 1 132 ? -14.362 0.758 -1.019 1.00 58.81 132 SER A O 1
ATOM 1029 N N . GLU A 1 133 ? -15.275 -1.199 -0.376 1.00 68.19 133 GLU A N 1
ATOM 1030 C CA . GLU A 1 133 ? -16.599 -0.631 -0.114 1.00 68.19 133 GLU A CA 1
ATOM 1031 C C . GLU A 1 133 ? -16.455 0.458 0.950 1.00 68.19 133 GLU A C 1
ATOM 1033 O O . GLU A 1 133 ? -15.962 0.203 2.049 1.00 68.19 133 GLU A O 1
ATOM 1038 N N . LEU A 1 134 ? -16.828 1.688 0.610 1.00 77.56 134 LEU A N 1
ATOM 1039 C CA . LEU A 1 134 ? -16.787 2.799 1.548 1.00 77.56 134 LEU A CA 1
ATOM 1040 C C . LEU A 1 134 ? -18.151 2.934 2.215 1.00 77.56 134 LEU A C 1
ATOM 1042 O O . LEU A 1 134 ? -19.183 2.922 1.549 1.00 77.56 134 LEU A O 1
ATOM 1046 N N . VAL A 1 135 ? -18.143 3.117 3.529 1.00 79.56 135 VAL A N 1
ATOM 1047 C CA . VAL A 1 135 ? -19.320 3.521 4.296 1.00 79.56 135 VAL A CA 1
ATOM 1048 C C . VAL A 1 135 ? -19.278 5.035 4.439 1.00 79.56 135 VAL A C 1
ATOM 1050 O O . VAL A 1 135 ? -18.242 5.611 4.788 1.00 79.56 135 VAL A O 1
ATOM 1053 N N . ARG A 1 136 ? -20.404 5.690 4.158 1.00 83.62 136 ARG A N 1
ATOM 1054 C CA . ARG A 1 136 ? -20.595 7.105 4.468 1.00 83.62 136 ARG A CA 1
ATOM 1055 C C . ARG A 1 136 ? -21.096 7.213 5.900 1.00 83.62 136 ARG A C 1
ATOM 1057 O O . ARG A 1 136 ? -22.179 6.743 6.204 1.00 83.62 136 ARG A O 1
ATOM 1064 N N . VAL A 1 137 ? -20.312 7.849 6.756 1.00 80.62 137 VAL A N 1
ATOM 1065 C CA . VAL A 1 137 ? -20.735 8.257 8.095 1.00 80.62 137 VAL A CA 1
ATOM 1066 C C . VAL A 1 137 ? -21.273 9.677 7.980 1.00 80.62 137 VAL A C 1
ATOM 1068 O O . VAL A 1 137 ? -20.554 10.553 7.498 1.00 80.62 137 VAL A O 1
ATOM 1071 N N . VAL A 1 138 ? -22.525 9.902 8.375 1.00 79.62 138 VAL A N 1
ATOM 1072 C CA . VAL A 1 138 ? -23.157 11.229 8.414 1.00 79.62 138 VAL A CA 1
ATOM 1073 C C . VAL A 1 138 ? -23.413 11.579 9.866 1.00 79.62 138 VAL A C 1
ATOM 1075 O O . VAL A 1 138 ? -24.069 10.815 10.558 1.00 79.62 138 VAL A O 1
ATOM 1078 N N . TRP A 1 139 ? -22.919 12.714 10.345 1.00 79.94 139 TRP A N 1
ATOM 1079 C CA . TRP A 1 139 ? -23.222 13.191 11.688 1.00 79.94 139 TRP A CA 1
ATOM 1080 C C . TRP A 1 139 ? -24.415 14.155 11.697 1.00 79.94 139 TRP A C 1
ATOM 1082 O O . TRP A 1 139 ? -24.768 14.774 10.698 1.00 79.94 139 TRP A O 1
ATOM 1092 N N . ALA A 1 140 ? -25.011 14.301 12.873 1.00 74.94 140 ALA A N 1
ATOM 1093 C CA . ALA A 1 140 ? -26.099 15.192 13.256 1.00 74.94 140 ALA A CA 1
ATOM 1094 C C . ALA A 1 140 ? -25.968 16.624 12.772 1.00 74.94 140 ALA A C 1
ATOM 1096 O O . ALA A 1 140 ? -26.932 17.271 12.379 1.00 74.94 140 ALA A O 1
ATOM 1097 N N . ASN A 1 141 ? -24.740 17.117 12.868 1.00 71.31 141 ASN A N 1
ATOM 1098 C CA . ASN A 1 141 ? -24.346 18.465 12.520 1.00 71.31 141 ASN A CA 1
ATOM 1099 C C . ASN A 1 141 ? -24.188 18.639 10.999 1.00 71.31 141 ASN A C 1
ATOM 1101 O O . ASN A 1 141 ? -23.784 19.707 10.554 1.00 71.31 141 ASN A O 1
ATOM 1105 N N . GLY A 1 142 ? -24.481 17.599 10.212 1.00 69.00 142 GLY A N 1
ATOM 1106 C CA . GLY A 1 142 ? -24.363 17.586 8.760 1.00 69.00 142 GLY A CA 1
ATOM 1107 C C . GLY A 1 142 ? -22.973 17.216 8.244 1.00 69.00 142 GLY A C 1
ATOM 1108 O O . GLY A 1 142 ? -22.799 17.111 7.029 1.00 69.00 142 GLY A O 1
ATOM 1109 N N . ASP A 1 143 ? -21.989 16.984 9.122 1.00 73.12 143 ASP A N 1
ATOM 1110 C CA . ASP A 1 143 ? -20.670 16.524 8.692 1.00 73.12 143 ASP A CA 1
ATOM 1111 C C . ASP A 1 143 ? -20.776 15.138 8.058 1.00 73.12 143 ASP A C 1
ATOM 1113 O O . ASP A 1 143 ? -21.563 14.292 8.484 1.00 73.12 143 ASP A O 1
ATOM 1117 N N . THR A 1 144 ? -19.952 14.873 7.047 1.00 77.19 144 THR A N 1
ATOM 1118 C CA . THR A 1 144 ? -19.895 13.545 6.430 1.00 77.19 144 THR A CA 1
ATOM 1119 C C . THR A 1 144 ? -18.463 13.088 6.227 1.00 77.19 144 THR A C 1
ATOM 1121 O O . THR A 1 144 ? -17.569 13.887 5.945 1.00 77.19 144 THR A O 1
ATOM 1124 N N . LEU A 1 145 ? -18.238 11.782 6.350 1.00 76.94 145 LEU A N 1
ATOM 1125 C CA . LEU A 1 145 ? -16.946 11.161 6.097 1.00 76.94 145 LEU A CA 1
ATOM 1126 C C . LEU A 1 145 ? -17.142 9.821 5.388 1.00 76.94 145 LEU A C 1
ATOM 1128 O O . LEU A 1 145 ? -17.885 8.962 5.851 1.00 76.94 145 LEU A O 1
ATOM 1132 N N . LEU A 1 146 ? -16.453 9.638 4.264 1.00 75.44 146 LEU A N 1
ATOM 1133 C CA . LEU A 1 146 ? -16.370 8.354 3.571 1.00 75.44 146 LEU A CA 1
ATOM 1134 C C . LEU A 1 146 ? -15.162 7.581 4.102 1.00 75.44 146 LEU A C 1
ATOM 1136 O O . LEU A 1 146 ? -14.033 8.063 4.016 1.00 75.44 146 LEU A O 1
ATOM 1140 N N . VAL A 1 147 ? -15.396 6.395 4.656 1.00 76.81 147 VAL A N 1
ATOM 1141 C CA . VAL A 1 147 ? -14.362 5.571 5.301 1.00 76.81 147 VAL A CA 1
ATOM 1142 C C . VAL A 1 147 ? -14.516 4.100 4.955 1.00 76.81 147 VAL A C 1
ATOM 1144 O O . VAL A 1 147 ? -15.576 3.658 4.524 1.00 76.81 147 VAL A O 1
ATOM 1147 N N . THR A 1 148 ? -13.466 3.310 5.182 1.00 80.00 148 THR A N 1
ATOM 1148 C CA . THR A 1 148 ? -13.583 1.852 5.106 1.00 80.00 148 THR A CA 1
ATOM 1149 C C . THR A 1 148 ? -14.464 1.327 6.246 1.00 80.00 148 THR A C 1
ATOM 1151 O O . THR A 1 148 ? -14.480 1.907 7.336 1.00 80.00 148 THR A O 1
ATOM 1154 N N . PRO A 1 149 ? -15.166 0.195 6.070 1.00 78.25 149 PRO A N 1
ATOM 1155 C CA . PRO A 1 149 ? -16.168 -0.257 7.033 1.00 78.25 149 PRO A CA 1
ATOM 1156 C C . PRO A 1 149 ? -15.548 -0.644 8.385 1.00 78.25 149 PRO A C 1
ATOM 1158 O O . PRO A 1 149 ? -16.204 -0.582 9.420 1.00 78.25 149 PRO A O 1
ATOM 1161 N N . GLY A 1 150 ? -14.275 -1.054 8.377 1.00 78.44 150 GLY A N 1
ATOM 1162 C CA . GLY A 1 150 ? -13.507 -1.410 9.571 1.00 78.44 150 GLY A CA 1
ATOM 1163 C C . GLY A 1 150 ? -12.868 -0.222 10.296 1.00 78.44 150 GLY A C 1
ATOM 1164 O O . GLY A 1 150 ? -12.301 -0.420 11.370 1.00 78.44 150 GLY A O 1
ATOM 1165 N N . GLN A 1 151 ? -12.938 0.994 9.741 1.00 81.38 151 GLN A N 1
ATOM 1166 C CA . GLN A 1 151 ? -12.403 2.188 10.392 1.00 81.38 151 GLN A CA 1
ATOM 1167 C C . GLN A 1 151 ? -13.084 2.377 11.749 1.00 81.38 151 GLN A C 1
ATOM 1169 O O . GLN A 1 151 ? -14.306 2.436 11.830 1.00 81.38 151 GLN A O 1
ATOM 1174 N N . ARG A 1 152 ? -12.301 2.455 12.828 1.00 85.50 152 ARG A N 1
ATOM 1175 C CA . ARG A 1 152 ? -12.838 2.556 14.188 1.00 85.50 152 ARG A CA 1
ATOM 1176 C C . ARG A 1 152 ? -12.978 4.006 14.633 1.00 85.50 152 ARG A C 1
ATOM 1178 O O . ARG A 1 152 ? -12.047 4.795 14.491 1.00 85.50 152 ARG A O 1
ATOM 1185 N N . PHE A 1 153 ? -14.118 4.312 15.238 1.00 85.56 153 PHE A N 1
ATOM 1186 C CA . PHE A 1 153 ? -14.432 5.586 15.870 1.00 85.56 153 PHE A CA 1
ATOM 1187 C C . PHE A 1 153 ? -14.558 5.384 17.371 1.00 85.56 153 PHE A C 1
ATOM 1189 O O . PHE A 1 153 ? -15.081 4.370 17.840 1.00 85.56 153 PHE A O 1
ATOM 1196 N N . ARG A 1 154 ? -14.054 6.352 18.129 1.00 83.31 154 ARG A N 1
ATOM 1197 C CA . ARG A 1 154 ? -14.193 6.363 19.579 1.00 83.31 154 ARG A CA 1
ATOM 1198 C C . ARG A 1 154 ? -15.624 6.780 19.914 1.00 83.31 154 ARG A C 1
ATOM 1200 O O . ARG A 1 154 ? -16.086 7.795 19.396 1.00 83.31 154 ARG A O 1
ATOM 1207 N N . THR A 1 155 ? -16.325 6.003 20.731 1.00 83.81 155 THR A N 1
ATOM 1208 C CA . THR A 1 155 ? -17.698 6.298 21.164 1.00 83.81 155 THR A CA 1
ATOM 1209 C C . THR A 1 155 ? -17.725 6.827 22.596 1.00 83.81 155 THR A C 1
ATOM 1211 O O . THR A 1 155 ? -16.819 6.535 23.379 1.00 83.81 155 THR A O 1
ATOM 1214 N N . GLU A 1 156 ? -18.747 7.616 22.943 1.00 79.69 156 GLU A N 1
ATOM 1215 C CA . GLU A 1 156 ? -18.901 8.218 24.284 1.00 79.69 156 GLU A CA 1
ATOM 1216 C C . GLU A 1 156 ? -18.981 7.174 25.406 1.00 79.69 156 GLU A C 1
ATOM 1218 O O . GLU A 1 156 ? -18.466 7.418 26.493 1.00 79.69 156 GLU A O 1
ATOM 1223 N N . ASP A 1 157 ? -19.461 5.963 25.106 1.00 78.69 157 ASP A N 1
ATOM 1224 C CA . ASP A 1 157 ? -19.450 4.807 26.021 1.00 78.69 157 ASP A CA 1
ATOM 1225 C C . ASP A 1 157 ? -18.028 4.292 26.356 1.00 78.69 157 ASP A C 1
ATOM 1227 O O . ASP A 1 157 ? -17.854 3.228 26.948 1.00 78.69 157 ASP A O 1
ATOM 1231 N N . GLY A 1 158 ? -16.979 4.996 25.915 1.00 74.62 158 GLY A N 1
ATOM 1232 C CA . GLY A 1 158 ? -15.573 4.688 26.176 1.00 74.62 158 GLY A CA 1
ATOM 1233 C C . GLY A 1 158 ? -14.950 3.665 25.221 1.00 74.62 158 GLY A C 1
ATOM 1234 O O . GLY A 1 158 ? -13.733 3.460 25.272 1.00 74.62 158 GLY A O 1
ATOM 1235 N N . GLY A 1 159 ? -15.749 3.061 24.337 1.00 84.31 159 GLY A N 1
ATOM 1236 C CA . GLY A 1 159 ? -15.348 2.011 23.400 1.00 84.31 159 GLY A CA 1
ATOM 1237 C C . GLY A 1 159 ? -14.858 2.500 22.031 1.00 84.31 159 GLY A C 1
ATOM 1238 O O . GLY A 1 159 ? -14.880 3.686 21.704 1.00 84.31 159 GLY A O 1
ATOM 1239 N N . TRP A 1 160 ? -14.415 1.544 21.212 1.00 87.38 160 TRP A N 1
ATOM 1240 C CA . TRP A 1 160 ? -14.141 1.741 19.788 1.00 87.38 160 TRP A CA 1
ATOM 1241 C C . TRP A 1 160 ? -15.139 0.931 18.968 1.00 87.38 160 TRP A C 1
ATOM 1243 O O . TRP A 1 160 ? -15.192 -0.290 19.106 1.00 87.38 160 TRP A O 1
ATOM 1253 N N . THR A 1 161 ? -15.873 1.595 18.081 1.00 85.94 161 THR A N 1
ATOM 1254 C CA . THR A 1 161 ? -16.862 0.954 17.204 1.00 85.94 161 THR A CA 1
ATOM 1255 C C . THR A 1 161 ? -16.437 1.107 15.749 1.00 85.94 161 THR A C 1
ATOM 1257 O O . THR A 1 161 ? -15.932 2.159 15.360 1.00 85.94 161 THR A O 1
ATOM 1260 N N . ALA A 1 162 ? -16.573 0.050 14.948 1.00 86.88 162 ALA A N 1
ATOM 1261 C CA . ALA A 1 162 ? -16.272 0.104 13.520 1.00 86.88 162 ALA A CA 1
ATOM 1262 C C . ALA A 1 162 ? -17.310 0.956 12.772 1.00 86.88 162 ALA A C 1
ATOM 1264 O O . ALA A 1 162 ? -18.464 1.020 13.186 1.00 86.88 162 ALA A O 1
ATOM 1265 N N . ALA A 1 163 ? -16.918 1.573 11.656 1.00 84.50 163 ALA A N 1
ATOM 1266 C CA . ALA A 1 163 ? -17.777 2.434 10.845 1.00 84.50 163 ALA A CA 1
ATOM 1267 C C . ALA A 1 163 ? -19.079 1.737 10.427 1.00 84.50 163 ALA A C 1
ATOM 1269 O O . ALA A 1 163 ? -20.139 2.351 10.454 1.00 84.50 163 ALA A O 1
ATOM 1270 N N . ARG A 1 164 ? -19.004 0.438 10.103 1.00 84.06 164 ARG A N 1
ATOM 1271 C CA . ARG A 1 164 ? -20.168 -0.390 9.746 1.00 84.06 164 ARG A CA 1
ATOM 1272 C C . ARG A 1 164 ? -21.217 -0.532 10.856 1.00 84.06 164 ARG A C 1
ATOM 1274 O O . ARG A 1 164 ? -22.380 -0.737 10.543 1.00 84.06 164 ARG A O 1
ATOM 1281 N N . ASP A 1 165 ? -20.814 -0.398 12.118 1.00 87.12 165 ASP A N 1
ATOM 1282 C CA . ASP A 1 165 ? -21.668 -0.604 13.298 1.00 87.12 165 ASP A CA 1
ATOM 1283 C C . ASP A 1 165 ? -21.908 0.713 14.060 1.00 87.12 165 ASP A C 1
ATOM 1285 O O . ASP A 1 165 ? -22.320 0.713 15.223 1.00 87.12 165 ASP A O 1
ATOM 1289 N N . LEU A 1 166 ? -21.572 1.847 13.434 1.00 84.75 166 LEU A N 1
ATOM 1290 C CA . LEU A 1 166 ? -21.530 3.153 14.088 1.00 84.75 166 LEU A CA 1
ATOM 1291 C C . LEU A 1 166 ? -22.894 3.850 14.147 1.00 84.75 166 LEU A C 1
ATOM 1293 O O . LEU A 1 166 ? -23.075 4.767 14.949 1.00 84.75 166 LEU A O 1
ATOM 1297 N N . ALA A 1 167 ? -23.843 3.426 13.310 1.00 81.75 167 ALA A N 1
ATOM 1298 C CA . ALA A 1 167 ? -25.181 4.001 13.249 1.00 81.75 167 ALA A CA 1
ATOM 1299 C C . ALA A 1 167 ? -25.845 4.005 14.637 1.00 81.75 167 ALA A C 1
ATOM 1301 O O . ALA A 1 167 ? -25.822 3.008 15.362 1.00 81.75 167 ALA A O 1
ATOM 1302 N N . GLY A 1 168 ? -26.415 5.149 15.022 1.00 77.38 168 GLY A N 1
ATOM 1303 C CA . GLY A 1 168 ? -27.074 5.319 16.320 1.00 77.38 168 GLY A CA 1
ATOM 1304 C C . GLY A 1 168 ? -26.136 5.482 17.524 1.00 77.38 168 GLY A C 1
ATOM 1305 O O . GLY A 1 168 ? -26.626 5.634 18.641 1.00 77.38 168 GLY A O 1
ATOM 1306 N N . ARG A 1 169 ? -24.807 5.493 17.339 1.00 79.44 169 ARG A N 1
ATOM 1307 C CA . ARG A 1 169 ? -23.845 5.756 18.424 1.00 79.44 169 ARG A CA 1
ATOM 1308 C C . ARG A 1 169 ? -23.334 7.194 18.408 1.00 79.44 169 ARG A C 1
ATOM 1310 O O . ARG A 1 169 ? -23.164 7.800 17.351 1.00 79.44 169 ARG A O 1
ATOM 1317 N N . ARG A 1 170 ? -23.025 7.724 19.597 1.00 78.06 170 ARG A N 1
ATOM 1318 C CA . ARG A 1 170 ? -22.347 9.019 19.761 1.00 78.06 170 ARG A CA 1
ATOM 1319 C C . ARG A 1 170 ? -20.838 8.830 19.705 1.00 78.06 170 ARG A C 1
ATOM 1321 O O . ARG A 1 170 ? -20.283 8.029 20.460 1.00 78.06 170 ARG A O 1
ATOM 1328 N N . THR A 1 171 ? -20.168 9.561 18.818 1.00 77.56 171 THR A N 1
ATOM 1329 C CA . THR A 1 171 ? -18.706 9.517 18.690 1.00 77.56 171 THR A CA 1
ATOM 1330 C C . THR A 1 171 ? -18.038 10.647 19.455 1.00 77.56 171 THR A C 1
ATOM 1332 O O . THR A 1 171 ? -18.373 11.813 19.262 1.00 77.56 171 THR A O 1
ATOM 1335 N N . THR A 1 172 ? -17.016 10.328 20.239 1.00 70.88 172 THR A N 1
ATOM 1336 C CA . THR A 1 172 ? -16.117 11.330 20.813 1.00 70.88 172 THR A CA 1
ATOM 1337 C C . THR A 1 172 ? -15.127 11.768 19.740 1.00 70.88 172 THR A C 1
ATOM 1339 O O . THR A 1 172 ? -14.257 10.988 19.349 1.00 70.88 172 THR A O 1
ATOM 1342 N N . GLY A 1 173 ? -15.220 13.014 19.280 1.00 58.84 173 GLY A N 1
ATOM 1343 C CA . GLY A 1 173 ? -14.100 13.644 18.577 1.00 58.84 173 GLY A CA 1
ATOM 1344 C C . GLY A 1 173 ? -14.237 13.850 17.072 1.00 58.84 173 GLY A C 1
ATOM 1345 O O . GLY A 1 173 ? -13.229 13.788 16.374 1.00 58.84 173 GLY A O 1
ATOM 1346 N N . PHE A 1 174 ? -15.415 14.225 16.578 1.00 47.44 174 PHE A N 1
ATOM 1347 C CA . PHE A 1 174 ? -15.441 15.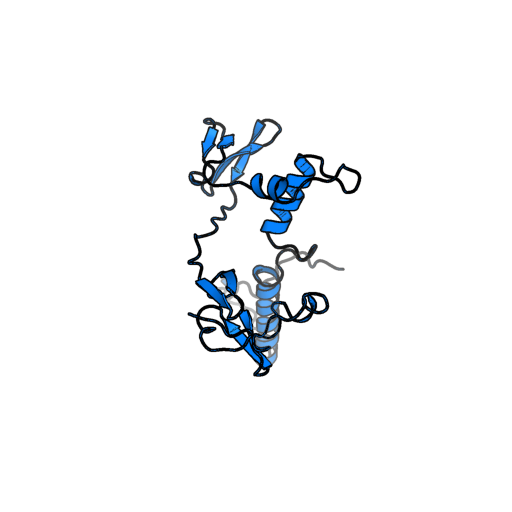138 15.434 1.00 47.44 174 PHE A CA 1
ATOM 1348 C C . PHE A 1 174 ? -15.850 16.532 15.925 1.00 47.44 174 PHE A C 1
ATOM 1350 O O . PHE A 1 174 ? -16.873 16.696 16.579 1.00 47.44 174 PHE A O 1
ATOM 1357 N N . GLY A 1 175 ? -14.988 17.530 15.716 1.00 45.41 175 GLY A N 1
ATOM 1358 C CA . GLY A 1 175 ? -15.341 18.947 15.869 1.00 45.41 175 GLY A CA 1
ATOM 1359 C C . GLY A 1 175 ? -15.281 19.585 17.266 1.00 45.41 175 GLY A C 1
ATOM 1360 O O . GLY A 1 175 ? -15.070 20.791 17.321 1.00 45.41 175 GLY A O 1
ATOM 1361 N N . ALA A 1 176 ? -15.362 18.852 18.384 1.00 43.75 176 ALA A N 1
ATOM 1362 C CA . ALA A 1 176 ? -15.508 19.480 19.716 1.00 43.75 176 ALA A CA 1
ATOM 1363 C C . ALA A 1 176 ? -14.444 20.555 20.052 1.00 43.75 176 ALA A C 1
ATOM 1365 O O . ALA A 1 176 ? -14.775 21.617 20.569 1.00 43.75 176 ALA A O 1
ATOM 1366 N N . ALA A 1 177 ? -13.174 20.336 19.686 1.00 39.00 177 ALA A N 1
ATOM 1367 C CA . ALA A 1 177 ? -12.102 21.318 19.896 1.00 39.00 177 ALA A CA 1
ATOM 1368 C C . ALA A 1 177 ? -11.982 22.380 18.779 1.00 39.00 177 ALA A C 1
ATOM 1370 O O . ALA A 1 177 ? -11.347 23.411 18.979 1.00 39.00 177 ALA A O 1
ATOM 1371 N N . ARG A 1 178 ? -12.581 22.154 17.600 1.00 41.28 178 ARG A N 1
ATOM 1372 C CA . ARG A 1 178 ? -12.604 23.127 16.488 1.00 41.28 178 ARG A CA 1
ATOM 1373 C C . ARG A 1 178 ? -13.730 24.158 16.625 1.00 41.28 178 ARG A C 1
ATOM 1375 O O . ARG A 1 178 ? -13.685 25.184 15.958 1.00 41.28 178 ARG A O 1
ATOM 1382 N N . HIS A 1 179 ? -14.694 23.909 17.512 1.00 40.00 179 HIS A N 1
ATOM 1383 C CA . HIS A 1 179 ? -15.884 24.736 17.719 1.00 40.00 179 HIS A CA 1
ATOM 1384 C C . HIS A 1 179 ? -15.807 25.706 18.905 1.00 40.00 179 HIS A C 1
ATOM 1386 O O . HIS A 1 179 ? -16.798 26.361 19.202 1.00 40.00 179 HIS A O 1
ATOM 1392 N N . ALA A 1 180 ? -14.647 25.902 19.541 1.00 38.06 180 ALA A N 1
ATOM 1393 C CA . ALA A 1 180 ? -14.508 26.992 20.516 1.00 38.06 180 ALA A CA 1
ATOM 1394 C C . ALA A 1 180 ? -14.693 28.396 19.885 1.00 38.06 180 ALA A C 1
ATOM 1396 O O . ALA A 1 180 ? -14.819 29.377 20.609 1.00 38.06 180 ALA A O 1
ATOM 1397 N N . ALA A 1 181 ? -14.712 28.498 18.547 1.00 38.56 181 ALA A N 1
ATOM 1398 C CA . ALA A 1 181 ? -14.784 29.758 17.806 1.00 38.56 181 ALA A CA 1
ATOM 1399 C C . ALA A 1 181 ? -15.991 29.896 16.854 1.00 38.56 181 ALA A C 1
ATOM 1401 O O . ALA A 1 181 ? -16.053 30.878 16.118 1.00 38.56 181 ALA A O 1
ATOM 1402 N N . LEU A 1 182 ? -16.942 28.953 16.832 1.00 35.53 182 LEU A N 1
ATOM 1403 C CA . LEU A 1 182 ? -18.135 29.068 15.982 1.00 35.53 182 LEU A CA 1
ATOM 1404 C C . LEU A 1 182 ? -19.360 29.343 16.853 1.00 35.53 182 LEU A C 1
ATOM 1406 O O . LEU A 1 182 ? -19.755 28.516 17.671 1.00 35.53 182 LEU A O 1
ATOM 1410 N N . VAL A 1 183 ? -19.898 30.554 16.688 1.00 34.59 183 VAL A N 1
ATOM 1411 C CA . VAL A 1 183 ? -21.072 31.084 17.388 1.00 34.59 183 VAL A CA 1
ATOM 1412 C C . VAL A 1 183 ? -22.247 30.122 17.224 1.00 34.59 183 VAL A C 1
ATOM 1414 O O . VAL A 1 183 ? -22.532 29.653 16.124 1.00 34.59 183 VAL A O 1
ATOM 1417 N N . ALA A 1 184 ? -22.887 29.817 18.349 1.00 40.50 184 ALA A N 1
ATOM 1418 C CA . ALA A 1 184 ? -24.027 28.927 18.435 1.00 40.50 184 ALA A CA 1
ATOM 1419 C C . ALA A 1 184 ? -25.234 29.504 17.688 1.00 40.50 184 ALA A C 1
ATOM 1421 O O . ALA A 1 184 ? -25.708 30.580 18.041 1.00 40.50 184 ALA A O 1
ATOM 1422 N N . ASP A 1 185 ? -25.775 28.732 16.749 1.00 36.31 185 ASP A N 1
ATOM 1423 C CA . ASP A 1 185 ? -27.174 28.842 16.342 1.00 36.31 185 ASP A CA 1
ATOM 1424 C C . ASP A 1 185 ? -27.894 27.549 16.759 1.00 36.31 185 ASP A C 1
ATOM 1426 O O . ASP A 1 185 ? -27.992 26.574 16.019 1.00 36.31 185 ASP A O 1
ATOM 1430 N N . GLY A 1 186 ? -28.328 27.523 18.023 1.00 43.28 186 GLY A N 1
ATOM 1431 C CA . GLY A 1 186 ? -29.529 26.803 18.466 1.00 43.28 186 GLY A CA 1
ATOM 1432 C C . GLY A 1 186 ? -29.626 25.272 18.351 1.00 43.28 186 GLY A C 1
ATOM 1433 O O . GLY A 1 186 ? -30.737 24.769 18.499 1.00 43.28 186 GLY A O 1
ATOM 1434 N N . GLY A 1 187 ? -28.54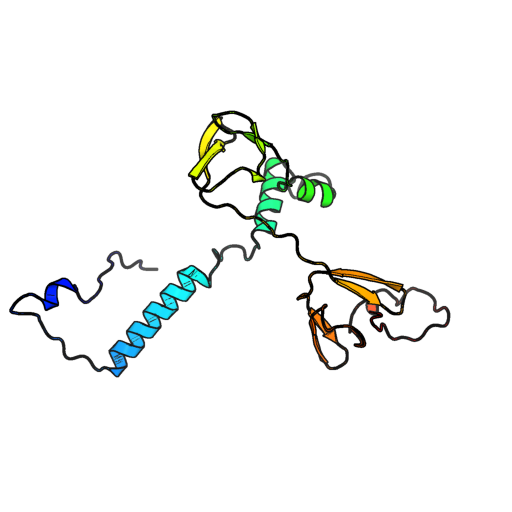9 24.514 18.121 1.00 34.56 187 GLY A N 1
ATOM 1435 C CA . GLY A 1 187 ? -28.598 23.047 17.971 1.00 34.56 187 GLY A CA 1
ATOM 1436 C C . GLY A 1 187 ? -27.746 22.280 18.990 1.00 34.56 187 GLY A C 1
ATOM 1437 O O . GLY A 1 187 ? -26.613 22.662 19.258 1.00 34.56 187 GLY A O 1
ATOM 1438 N N . ASP A 1 188 ? -28.311 21.208 19.547 1.00 36.69 188 ASP A N 1
ATOM 1439 C CA . ASP A 1 188 ? -27.793 20.357 20.632 1.00 36.69 188 ASP A CA 1
ATOM 1440 C C . ASP A 1 188 ? -26.323 19.893 20.470 1.00 36.69 188 ASP A C 1
ATOM 1442 O O . ASP A 1 188 ? -25.856 19.583 19.374 1.00 36.69 188 ASP A O 1
ATOM 1446 N N . ALA A 1 189 ? -25.592 19.788 21.586 1.00 39.62 189 ALA A N 1
ATOM 1447 C CA . ALA A 1 189 ? -24.133 19.603 21.655 1.00 39.62 189 ALA A CA 1
ATOM 1448 C C . ALA A 1 189 ? -23.639 18.173 21.324 1.00 39.62 189 ALA A C 1
ATOM 1450 O O . ALA A 1 189 ? -22.519 17.794 21.678 1.00 39.62 189 ALA A O 1
ATOM 1451 N N . GLY A 1 190 ? -24.471 17.349 20.682 1.00 37.66 190 GLY A N 1
ATOM 1452 C CA . GLY A 1 190 ? -24.191 15.942 20.404 1.00 37.66 190 GLY A CA 1
ATOM 1453 C C . GLY A 1 190 ? -24.096 15.617 18.917 1.00 37.66 190 GLY A C 1
ATOM 1454 O O . GLY A 1 190 ? -25.069 15.743 18.180 1.00 37.66 190 GLY A O 1
ATOM 1455 N N . ALA A 1 191 ? -22.943 15.100 18.487 1.00 37.22 191 ALA A N 1
ATOM 1456 C CA . ALA A 1 191 ? -22.761 14.532 17.154 1.00 37.22 191 ALA A CA 1
ATOM 1457 C C . ALA A 1 191 ? -23.257 13.067 17.129 1.00 37.22 191 ALA A C 1
ATOM 1459 O O . ALA A 1 191 ? -22.506 12.140 17.440 1.00 37.22 191 ALA A O 1
ATOM 1460 N N . TYR A 1 192 ? -24.535 12.846 16.807 1.00 36.88 192 TYR A N 1
ATOM 1461 C CA . TYR A 1 192 ? -25.087 11.515 16.492 1.00 36.88 192 TYR A CA 1
ATOM 1462 C C . TYR A 1 192 ? -24.781 11.122 15.041 1.00 36.88 192 TYR A C 1
ATOM 1464 O O . TYR A 1 192 ? -24.669 12.004 14.207 1.00 36.88 192 TYR A O 1
ATOM 1472 N N . VAL A 1 193 ? -24.646 9.832 14.716 1.00 33.66 193 VAL A N 1
ATOM 1473 C CA . VAL A 1 193 ? -24.488 9.365 13.323 1.00 33.66 193 VAL A CA 1
ATOM 1474 C C . VAL A 1 193 ? -25.853 8.975 12.746 1.00 33.66 193 VAL A C 1
ATOM 1476 O O . VAL A 1 193 ? -26.484 8.045 13.253 1.00 33.66 193 VAL A O 1
ATOM 1479 N N . LEU A 1 194 ? -26.306 9.683 11.709 1.00 34.97 194 LEU A N 1
ATOM 1480 C CA . LEU A 1 194 ? -27.442 9.303 10.868 1.00 34.97 194 LEU A CA 1
ATOM 1481 C C . LEU A 1 194 ? -26.956 8.267 9.841 1.00 34.97 194 LEU A C 1
ATOM 1483 O O . LEU A 1 194 ? -25.875 8.425 9.274 1.00 34.97 194 LEU A O 1
ATOM 1487 N N . GLY A 1 195 ? -27.717 7.179 9.701 1.00 35.31 195 GLY A N 1
ATOM 1488 C CA . GLY A 1 195 ? -27.368 6.011 8.880 1.00 35.31 195 GLY A CA 1
ATOM 1489 C C . GLY A 1 195 ? -27.139 6.304 7.404 1.00 35.31 195 GLY A C 1
ATOM 1490 O O . GLY A 1 195 ? -27.724 7.282 6.886 1.00 35.31 195 GLY A O 1
#

Secondary structure (DSSP, 8-state):
---------SS-GGGTTSTT-------HHHHHHHHHHHHHHHHIIIII-SSTTS---HHHHHHHHHHHHTT--TTSPP--HHHHHHTS--TT-EEEETTEEEEGGG--TT-EEE-TTS-EEE---------PPPEEEEETTS-EEEE-TT-EEEBTTS-EEEGGG-TTPBBS-SSTTT-TTS---S--S--BEE-